Protein AF-A0A2E0S0K5-F1 (afdb_monomer_lite)

Sequence (256 aa):
MGLASAAGNIYFVYSFIKRLATPFKSTKAFELGIIDENGKVLKKRSKLKTKEEKEAYTLSDTLVFNLKKVLAKVPGGSTKFASFAAALFLMKEENKNARLYYDQTFLEKEYISFLQECKYNKKEMSQLIEEVERKEEELNEDGLAAGGGAIAGIGVENPSIPGQAEPGVRKKKIKKGSKFAGSEVFMVKPETFMRARYGKRRYAKYEQYVGNDEVGEAIRQYGRANPGKPIVLQDELTGSMIYLKYGRKNAGFHNV

Radius of gyration: 24.64 Å; chains: 1; bounding box: 62×66×43 Å

Secondary structure (DSSP, 8-state):
--GGGTGGGHHHHHHHHHHHHS-GGGSHHHHTTSB-TT--BSS-GGG--SHHHHHHS-HHHHHHHHHHHHHHHSTTTTSHHHHHHHHHHHH-GGG--THHHH-HHHHHHHHHHHHHHHHHTHHHHHHHHHHHHHHHHHHHHTT----S---TT---S---STT------------EEEEETTEEEEEE-HHHHHHTTT-PPTT--THHHH-SSHHHHHHHHHHHH-TTS-EEEEETTT--EEEEE--STTGGGG--

Structure (mmCIF, N/CA/C/O backbone):
data_AF-A0A2E0S0K5-F1
#
_entry.id   AF-A0A2E0S0K5-F1
#
loop_
_atom_site.group_PDB
_atom_site.id
_atom_site.type_symbol
_atom_site.label_atom_id
_atom_site.label_alt_id
_atom_site.label_comp_id
_atom_site.label_asym_id
_atom_site.label_entity_id
_atom_site.label_seq_id
_atom_site.pdbx_PDB_ins_code
_atom_site.Cartn_x
_atom_site.Cartn_y
_atom_site.Cartn_z
_atom_site.occupancy
_atom_site.B_iso_or_equiv
_atom_site.auth_seq_id
_atom_site.auth_comp_id
_atom_site.auth_asym_id
_atom_site.auth_atom_id
_atom_site.pdbx_PDB_model_num
ATOM 1 N N . MET A 1 1 ? 17.139 7.101 2.802 1.00 45.75 1 MET A N 1
ATOM 2 C CA . MET A 1 1 ? 17.425 6.411 1.508 1.00 45.75 1 MET A CA 1
ATOM 3 C C . MET A 1 1 ? 17.218 7.394 0.365 1.00 45.75 1 MET A C 1
ATOM 5 O O . MET A 1 1 ? 16.212 8.089 0.385 1.00 45.75 1 MET A O 1
ATOM 9 N N . GLY A 1 2 ? 18.152 7.483 -0.588 1.00 43.00 2 GLY A N 1
ATOM 10 C CA . GLY A 1 2 ? 18.024 8.396 -1.730 1.00 43.00 2 GLY A CA 1
ATOM 11 C C . GLY A 1 2 ? 16.847 8.027 -2.635 1.00 43.00 2 GLY A C 1
ATOM 12 O O . GLY A 1 2 ? 16.511 6.850 -2.761 1.00 43.00 2 GLY A O 1
ATOM 13 N N . LEU A 1 3 ? 16.256 9.032 -3.283 1.00 49.38 3 LEU A N 1
ATOM 14 C CA . LEU A 1 3 ? 15.161 8.918 -4.257 1.00 49.38 3 LEU A CA 1
ATOM 15 C C . LEU A 1 3 ? 15.389 7.818 -5.323 1.00 49.38 3 LEU A C 1
ATOM 17 O O . LEU A 1 3 ? 14.435 7.217 -5.807 1.00 49.38 3 LEU A O 1
ATOM 21 N N . ALA A 1 4 ? 16.649 7.457 -5.590 1.00 43.38 4 ALA A N 1
ATOM 22 C CA . ALA A 1 4 ? 17.052 6.350 -6.457 1.00 43.38 4 ALA A CA 1
ATOM 23 C C . ALA A 1 4 ? 16.542 4.951 -6.033 1.00 43.38 4 ALA A C 1
ATOM 25 O O . ALA A 1 4 ? 16.324 4.109 -6.901 1.00 43.38 4 ALA A O 1
ATOM 26 N N . SER A 1 5 ? 16.302 4.670 -4.740 1.00 52.41 5 SER A N 1
ATOM 27 C CA . SER A 1 5 ? 15.726 3.370 -4.334 1.00 52.41 5 SER A CA 1
ATOM 28 C C . SER A 1 5 ? 14.218 3.267 -4.605 1.00 52.41 5 SER A C 1
ATOM 30 O O . SER A 1 5 ? 13.683 2.159 -4.682 1.00 52.41 5 SER A O 1
ATOM 32 N N . ALA A 1 6 ? 13.533 4.399 -4.824 1.00 50.84 6 ALA A N 1
ATOM 33 C CA . ALA A 1 6 ? 12.117 4.428 -5.187 1.00 50.84 6 ALA A CA 1
ATOM 34 C C . ALA A 1 6 ? 11.873 3.885 -6.609 1.00 50.84 6 ALA A C 1
ATOM 36 O O . ALA A 1 6 ? 10.862 3.221 -6.840 1.00 50.84 6 ALA A O 1
ATOM 37 N N . ALA A 1 7 ? 12.832 4.066 -7.529 1.00 46.59 7 ALA A N 1
ATOM 38 C CA . ALA A 1 7 ? 12.754 3.591 -8.915 1.00 46.59 7 ALA A CA 1
ATOM 39 C C . ALA A 1 7 ? 12.709 2.049 -9.036 1.00 46.59 7 ALA A C 1
ATOM 41 O O . ALA A 1 7 ? 12.054 1.507 -9.930 1.00 46.59 7 ALA A O 1
ATOM 42 N N . GLY A 1 8 ? 13.332 1.326 -8.094 1.00 54.31 8 GLY A N 1
ATOM 43 C CA . GLY A 1 8 ? 13.258 -0.141 -8.008 1.00 54.31 8 GLY A CA 1
ATOM 44 C C . GLY A 1 8 ? 11.898 -0.674 -7.535 1.00 54.31 8 GLY A C 1
ATOM 45 O O . GLY A 1 8 ? 11.600 -1.848 -7.725 1.00 54.31 8 GLY A O 1
ATOM 46 N N . ASN A 1 9 ? 11.050 0.191 -6.968 1.00 65.94 9 ASN A N 1
ATOM 47 C CA . ASN A 1 9 ? 9.775 -0.152 -6.337 1.00 65.94 9 ASN A CA 1
ATOM 48 C C . ASN A 1 9 ? 8.598 0.682 -6.891 1.00 65.94 9 ASN A C 1
ATOM 50 O O . ASN A 1 9 ? 7.619 0.914 -6.182 1.00 65.94 9 ASN A O 1
ATOM 54 N N . ILE A 1 10 ? 8.654 1.120 -8.155 1.00 73.69 10 ILE A N 1
ATOM 55 C CA . ILE A 1 10 ? 7.590 1.929 -8.795 1.00 73.69 10 ILE A CA 1
ATOM 56 C C . ILE A 1 10 ? 6.209 1.262 -8.688 1.00 73.69 10 ILE A C 1
ATOM 58 O O . ILE A 1 10 ? 5.212 1.935 -8.434 1.00 73.69 10 ILE A O 1
ATOM 62 N N . TYR A 1 11 ? 6.157 -0.071 -8.754 1.00 76.88 11 TYR A N 1
ATOM 63 C CA . TYR A 1 11 ? 4.932 -0.836 -8.515 1.00 76.88 11 TYR A CA 1
ATOM 64 C C . TYR A 1 11 ? 4.298 -0.549 -7.140 1.00 76.88 11 TYR A C 1
ATOM 66 O O . TYR A 1 11 ? 3.083 -0.383 -7.027 1.00 76.88 11 TYR A O 1
ATOM 74 N N . PHE A 1 12 ? 5.109 -0.451 -6.081 1.00 79.19 12 PHE A N 1
ATOM 75 C CA . PHE A 1 12 ? 4.611 -0.138 -4.743 1.00 79.19 12 PHE A CA 1
ATOM 76 C C . PHE A 1 12 ? 4.139 1.312 -4.643 1.00 79.19 12 PHE A C 1
ATOM 78 O O . PHE A 1 12 ? 3.067 1.539 -4.079 1.00 79.19 12 PHE A O 1
ATOM 85 N N . VAL A 1 13 ? 4.871 2.263 -5.238 1.00 82.69 13 VAL A N 1
ATOM 86 C CA . VAL A 1 13 ? 4.462 3.679 -5.308 1.00 82.69 13 VAL A CA 1
ATOM 87 C C . VAL A 1 13 ? 3.073 3.772 -5.933 1.00 82.69 13 VAL A C 1
ATOM 89 O O . VAL A 1 13 ? 2.149 4.298 -5.311 1.00 82.69 13 VAL A O 1
ATOM 92 N N . TYR A 1 14 ? 2.896 3.155 -7.101 1.00 82.50 14 TYR A N 1
ATOM 93 C CA . TYR A 1 14 ? 1.614 3.089 -7.790 1.00 82.50 14 TYR A CA 1
ATOM 94 C C . TYR A 1 14 ? 0.512 2.466 -6.925 1.00 82.50 14 TYR A C 1
ATOM 96 O O . TYR A 1 14 ? -0.582 3.018 -6.797 1.00 82.50 14 TYR A O 1
ATOM 104 N N . SER A 1 15 ? 0.801 1.344 -6.256 1.00 82.62 15 SER A N 1
ATOM 105 C CA . SER A 1 15 ? -0.173 0.678 -5.385 1.00 82.62 15 SER A CA 1
ATOM 106 C C . SER A 1 15 ? -0.665 1.585 -4.246 1.00 82.62 15 SER A C 1
ATOM 108 O O . SER A 1 15 ? -1.852 1.566 -3.905 1.00 82.62 15 SER A O 1
ATOM 110 N N . PHE A 1 16 ? 0.215 2.422 -3.684 1.00 87.00 16 PHE A N 1
ATOM 111 C CA . PHE A 1 16 ? -0.142 3.389 -2.650 1.00 87.00 16 PHE A CA 1
ATOM 112 C C . PHE A 1 16 ? -0.910 4.578 -3.218 1.00 87.00 16 PHE A C 1
ATOM 114 O O . PHE A 1 16 ? -1.906 4.971 -2.614 1.00 87.00 16 PHE A O 1
ATOM 121 N N . ILE A 1 17 ? -0.519 5.104 -4.384 1.00 86.88 17 ILE A N 1
ATOM 122 C CA . ILE A 1 17 ? -1.267 6.160 -5.084 1.00 86.88 17 ILE A CA 1
ATOM 123 C C . ILE A 1 17 ? -2.697 5.689 -5.355 1.00 86.88 17 ILE A C 1
ATOM 125 O O . ILE A 1 17 ? -3.650 6.379 -4.991 1.00 86.88 17 ILE A O 1
ATOM 129 N N . LYS A 1 18 ? -2.866 4.472 -5.888 1.00 86.75 18 LYS A N 1
ATOM 130 C CA . LYS A 1 18 ? -4.181 3.869 -6.140 1.00 86.75 18 LYS A CA 1
ATOM 131 C C . LYS A 1 18 ? -5.012 3.777 -4.860 1.00 86.75 18 LYS A C 1
ATOM 133 O O . LYS A 1 18 ? -6.178 4.159 -4.869 1.00 86.75 18 LYS A O 1
ATOM 138 N N . ARG A 1 19 ? -4.415 3.344 -3.742 1.00 87.56 19 ARG A N 1
ATOM 139 C CA . ARG A 1 19 ? -5.089 3.272 -2.430 1.00 87.56 19 ARG A CA 1
ATOM 140 C C . ARG A 1 19 ? -5.455 4.647 -1.855 1.00 87.56 19 ARG A C 1
ATOM 142 O O . ARG A 1 19 ? -6.517 4.794 -1.250 1.00 87.56 19 ARG A O 1
ATOM 149 N N . LEU A 1 20 ? -4.604 5.657 -2.040 1.00 88.69 20 LEU A N 1
ATOM 150 C CA . LEU A 1 20 ? -4.874 7.039 -1.626 1.00 88.69 20 LEU A CA 1
ATOM 151 C C . LEU A 1 20 ? -6.014 7.653 -2.455 1.00 88.69 20 LEU A C 1
ATOM 153 O O . LEU A 1 20 ? -6.891 8.318 -1.895 1.00 88.69 20 LEU A O 1
ATOM 157 N N . ALA A 1 21 ? -6.051 7.364 -3.758 1.00 87.06 21 ALA A N 1
ATOM 158 C CA . ALA A 1 21 ? -7.085 7.827 -4.677 1.00 87.06 21 ALA A CA 1
ATOM 159 C C . ALA A 1 21 ? -8.437 7.119 -4.470 1.00 87.06 21 ALA A C 1
ATOM 161 O O . ALA A 1 21 ? -9.481 7.766 -4.554 1.00 87.06 21 ALA A O 1
ATOM 162 N N . THR A 1 22 ? -8.456 5.820 -4.138 1.00 88.81 22 THR A N 1
ATOM 163 C CA . THR A 1 22 ? -9.710 5.069 -3.925 1.00 88.81 22 THR A CA 1
ATOM 164 C C . THR A 1 22 ? -10.548 5.662 -2.788 1.00 88.81 22 THR A C 1
ATOM 166 O O . THR A 1 22 ? -10.052 5.733 -1.660 1.00 88.81 22 THR A O 1
ATOM 169 N N . PRO A 1 23 ? -11.809 6.080 -3.020 1.00 89.25 23 PRO A N 1
ATOM 170 C CA . PRO A 1 23 ? -12.710 6.606 -1.988 1.00 89.25 23 PRO A CA 1
ATOM 171 C C . PRO A 1 23 ? -12.894 5.650 -0.802 1.00 89.25 23 PRO A C 1
ATOM 173 O O . PRO A 1 23 ? -12.949 4.438 -0.996 1.00 89.25 23 PRO A O 1
ATOM 176 N N . PHE A 1 24 ? -13.066 6.173 0.422 1.00 88.81 24 PHE A N 1
ATOM 177 C CA . PHE A 1 24 ? -13.250 5.327 1.616 1.00 88.81 24 PHE A CA 1
ATOM 178 C C . PHE A 1 24 ? -14.437 4.368 1.467 1.00 88.81 24 PHE A C 1
ATOM 180 O O . PHE A 1 24 ? -14.297 3.182 1.756 1.00 88.81 24 PHE A O 1
ATOM 187 N N . LYS A 1 25 ? -15.548 4.857 0.898 1.00 89.12 25 LYS A N 1
ATOM 188 C CA . LYS A 1 25 ? -16.768 4.078 0.631 1.00 89.12 25 LYS A CA 1
ATOM 189 C C . LYS A 1 25 ? -16.554 2.859 -0.278 1.00 89.12 25 LYS A C 1
ATOM 191 O O . LYS A 1 25 ? -17.348 1.935 -0.238 1.00 89.12 25 LYS A O 1
ATOM 196 N N . SER A 1 26 ? -15.490 2.858 -1.084 1.00 87.81 26 SER A N 1
ATOM 197 C CA . SER A 1 26 ? -15.157 1.774 -2.024 1.00 87.81 26 SER A CA 1
ATOM 198 C C . SER A 1 26 ? -14.144 0.764 -1.474 1.00 87.81 26 SER A C 1
ATOM 200 O O . SER A 1 26 ? -13.654 -0.095 -2.203 1.00 87.81 26 SER A O 1
ATOM 202 N N . THR A 1 27 ? -13.763 0.891 -0.201 1.00 89.12 27 THR A N 1
ATOM 203 C CA . THR A 1 27 ? -12.794 -0.014 0.423 1.00 89.12 27 THR A CA 1
ATOM 204 C C . THR A 1 27 ? -13.498 -1.171 1.126 1.00 89.12 27 THR A C 1
ATOM 206 O O . THR A 1 27 ? -14.510 -0.976 1.796 1.00 89.12 27 THR A O 1
ATOM 209 N N . LYS A 1 28 ? -12.893 -2.364 1.093 1.00 89.75 28 LYS A N 1
ATOM 210 C CA . LYS A 1 28 ? -13.369 -3.529 1.863 1.00 89.75 28 LYS A CA 1
ATOM 211 C C . LYS A 1 28 ? -13.483 -3.242 3.366 1.00 89.75 28 LYS A C 1
ATOM 213 O O . LYS A 1 28 ? -14.340 -3.788 4.049 1.00 89.75 28 LYS A O 1
ATOM 218 N N . ALA A 1 29 ? -12.628 -2.363 3.894 1.00 90.31 29 ALA A N 1
ATOM 219 C CA . ALA A 1 29 ? -12.695 -1.933 5.289 1.00 90.31 29 ALA A CA 1
ATOM 220 C C . ALA A 1 29 ? -14.000 -1.184 5.613 1.00 90.31 29 ALA A C 1
ATOM 222 O O . ALA A 1 29 ? -14.509 -1.309 6.728 1.00 90.31 29 ALA A O 1
ATOM 223 N N . PHE A 1 30 ? -14.537 -0.413 4.664 1.00 91.94 30 PHE A N 1
ATOM 224 C CA . PHE A 1 30 ? -15.828 0.255 4.812 1.00 91.94 30 PHE A CA 1
ATOM 225 C C . PHE A 1 30 ? -16.981 -0.748 4.716 1.00 91.94 30 PHE A C 1
ATOM 227 O O . PHE A 1 30 ? -17.844 -0.759 5.588 1.00 91.94 30 PHE A O 1
ATOM 234 N N . GLU A 1 31 ? -16.936 -1.659 3.739 1.00 91.38 31 GLU A N 1
ATOM 235 C CA . GLU A 1 31 ? -17.935 -2.728 3.567 1.00 91.38 31 GLU A CA 1
ATOM 236 C C . GLU A 1 31 ? -18.071 -3.614 4.820 1.00 91.38 31 GLU A C 1
ATOM 238 O O . GLU A 1 31 ? -19.177 -3.943 5.239 1.00 91.38 31 GLU A O 1
ATOM 243 N N . LEU A 1 32 ? -16.954 -3.945 5.479 1.00 92.00 32 LEU A N 1
ATOM 244 C CA . LEU A 1 32 ? -16.925 -4.742 6.717 1.00 92.00 32 LEU A CA 1
ATOM 245 C C . LEU A 1 32 ? -17.215 -3.925 7.998 1.00 92.00 32 LEU A C 1
ATOM 247 O O . LEU A 1 32 ? -17.137 -4.445 9.124 1.00 92.00 32 LEU A O 1
ATOM 251 N N . GLY A 1 33 ? -17.518 -2.630 7.858 1.00 91.19 33 GLY A N 1
ATOM 252 C CA . GLY A 1 33 ? -17.819 -1.725 8.969 1.00 91.19 33 GLY A CA 1
ATOM 253 C C . GLY A 1 33 ? -16.638 -1.510 9.922 1.00 91.19 33 GLY A C 1
ATOM 254 O O . GLY A 1 33 ? -16.827 -1.349 11.130 1.00 91.19 33 GLY A O 1
ATOM 255 N N . ILE A 1 34 ? -15.405 -1.574 9.411 1.00 92.56 34 ILE A N 1
ATOM 256 C CA . ILE A 1 34 ? -14.181 -1.302 10.177 1.00 92.56 34 ILE A CA 1
ATOM 257 C C . ILE A 1 34 ? -13.922 0.207 10.242 1.00 92.56 34 ILE A C 1
ATOM 259 O O . ILE A 1 34 ? -13.478 0.704 11.282 1.00 92.56 34 ILE A O 1
ATOM 263 N N . ILE A 1 35 ? -14.233 0.931 9.163 1.00 92.44 35 ILE A N 1
ATOM 264 C CA . ILE A 1 35 ? -14.113 2.390 9.053 1.00 92.44 35 ILE A CA 1
ATOM 265 C C . ILE A 1 35 ? -15.452 3.040 8.678 1.00 92.44 35 ILE A C 1
ATOM 267 O O . ILE A 1 35 ? -16.324 2.376 8.126 1.00 92.44 35 ILE A O 1
ATOM 271 N N . ASP A 1 36 ? -15.600 4.335 8.960 1.00 91.88 36 ASP A N 1
ATOM 272 C CA . ASP A 1 36 ? -16.726 5.151 8.488 1.00 91.88 36 ASP A CA 1
ATOM 273 C C . ASP A 1 36 ? -16.480 5.762 7.091 1.00 91.88 36 ASP A C 1
ATOM 275 O O . ASP A 1 36 ? -15.432 5.564 6.470 1.00 91.88 36 ASP A O 1
ATOM 279 N N . GLU A 1 37 ? -17.447 6.547 6.606 1.00 90.94 37 GLU A N 1
ATOM 280 C CA . GLU A 1 37 ? -17.387 7.223 5.300 1.00 90.94 37 GLU A CA 1
ATOM 281 C C . GLU A 1 37 ? -16.205 8.197 5.154 1.00 90.94 37 GLU A C 1
ATOM 283 O O . GLU A 1 37 ? -15.780 8.497 4.037 1.00 90.94 37 GLU A O 1
ATOM 288 N N . ASN A 1 38 ? -15.662 8.670 6.278 1.00 85.69 38 ASN A N 1
ATOM 289 C CA . ASN A 1 38 ? -14.583 9.648 6.369 1.00 85.69 38 ASN A CA 1
ATOM 290 C C . ASN A 1 38 ? -13.231 9.002 6.739 1.00 85.69 38 ASN A C 1
ATOM 292 O O . ASN A 1 38 ? -12.244 9.708 6.961 1.00 85.69 38 ASN A O 1
ATOM 296 N N . GLY A 1 39 ? -13.161 7.669 6.837 1.00 84.56 39 GLY A N 1
ATOM 297 C CA . GLY A 1 39 ? -11.948 6.946 7.225 1.00 84.56 39 GLY A CA 1
ATOM 298 C C . GLY A 1 39 ? -11.615 7.011 8.723 1.00 84.56 39 GLY A C 1
ATOM 299 O O . GLY A 1 39 ? -10.453 6.849 9.122 1.00 84.56 39 GLY A O 1
ATOM 300 N N . LYS A 1 40 ? -12.598 7.279 9.589 1.00 89.44 40 LYS A N 1
ATOM 301 C CA . LYS A 1 40 ? -12.491 7.098 11.043 1.00 89.44 40 LYS A CA 1
ATOM 302 C C . LYS A 1 40 ? -12.621 5.616 11.373 1.00 89.44 40 LYS A C 1
ATOM 304 O O . LYS A 1 40 ? -13.522 4.936 10.900 1.00 89.44 40 LYS A O 1
ATOM 309 N N . VAL A 1 41 ? -11.734 5.124 12.229 1.00 90.44 41 VAL A N 1
ATOM 310 C CA . VAL A 1 41 ? -11.711 3.717 12.640 1.00 90.44 41 VAL A CA 1
ATOM 311 C C . VAL A 1 41 ? -12.815 3.462 13.669 1.00 90.44 41 VAL A C 1
ATOM 313 O O . VAL A 1 41 ? -12.772 4.015 14.768 1.00 90.44 41 VAL A O 1
ATOM 316 N N . LEU A 1 42 ? -13.783 2.612 13.323 1.00 90.88 42 LEU A N 1
ATOM 317 C CA . LEU A 1 42 ? -14.884 2.185 14.194 1.00 90.88 42 LEU A CA 1
ATOM 318 C C . LEU A 1 42 ? -14.508 0.925 14.984 1.00 90.88 42 LEU A C 1
ATOM 320 O O . LEU A 1 42 ? -14.758 0.834 16.188 1.00 90.88 42 LEU A O 1
ATOM 324 N N . LYS A 1 43 ? -13.834 -0.032 14.332 1.00 89.25 43 LYS A N 1
ATOM 325 C CA . LYS A 1 43 ? -13.328 -1.262 14.958 1.00 89.25 43 LYS A CA 1
ATOM 326 C C . LYS A 1 43 ? -11.804 -1.231 15.031 1.00 89.25 43 LYS A C 1
ATOM 328 O O . LYS A 1 43 ? -11.114 -1.213 14.017 1.00 89.25 43 LYS A O 1
ATOM 333 N N . LYS A 1 44 ? -11.255 -1.255 16.250 1.00 86.44 44 LYS A N 1
ATOM 334 C CA . LYS A 1 44 ? -9.798 -1.329 16.454 1.00 86.44 44 LYS A CA 1
ATOM 335 C C . LYS A 1 44 ? -9.248 -2.648 15.911 1.00 86.44 44 LYS A C 1
ATOM 337 O O . LYS A 1 44 ? -9.864 -3.692 16.103 1.00 86.44 44 LYS A O 1
ATOM 342 N N . ARG A 1 45 ? -8.032 -2.613 15.356 1.00 85.44 45 ARG A N 1
ATOM 343 C CA . ARG A 1 45 ? -7.341 -3.787 14.792 1.00 85.44 45 ARG A CA 1
ATOM 344 C C . ARG A 1 45 ? -7.268 -4.981 15.753 1.00 85.44 45 ARG A C 1
ATOM 346 O O . ARG A 1 45 ? -7.423 -6.116 15.328 1.00 85.44 45 ARG A O 1
ATOM 353 N N . SER A 1 46 ? -7.085 -4.729 17.051 1.00 85.56 46 SER A N 1
ATOM 354 C CA . SER A 1 46 ? -7.053 -5.774 18.086 1.00 85.56 46 SER A CA 1
ATOM 355 C C . SER A 1 46 ? -8.374 -6.529 18.261 1.00 85.56 46 SER A C 1
ATOM 357 O O . SER A 1 46 ? -8.378 -7.618 18.824 1.00 85.56 46 SER A O 1
ATOM 359 N N . LYS A 1 47 ? -9.493 -5.965 17.793 1.00 88.12 47 LYS A N 1
ATOM 360 C CA . LYS A 1 47 ? -10.830 -6.563 17.878 1.00 88.12 47 LYS A CA 1
ATOM 361 C C . LYS A 1 47 ? -11.233 -7.327 16.611 1.00 88.12 47 LYS A C 1
ATOM 363 O O . LYS A 1 47 ? -12.297 -7.938 16.619 1.00 88.12 47 LYS A O 1
ATOM 368 N N . LEU A 1 48 ? -10.416 -7.296 15.553 1.00 89.56 48 LEU A N 1
ATOM 369 C CA . LEU A 1 48 ? -10.688 -7.995 14.294 1.00 89.56 48 LEU A CA 1
ATOM 370 C C . LEU A 1 48 ? -10.436 -9.495 14.467 1.00 89.56 48 LEU A C 1
ATOM 372 O O . LEU A 1 48 ? -9.342 -9.909 14.869 1.00 89.56 48 LEU A O 1
ATOM 376 N N . LYS A 1 49 ? -11.449 -10.313 14.176 1.00 88.44 49 LYS A N 1
ATOM 377 C CA . LYS A 1 49 ? -11.422 -11.757 14.449 1.00 88.44 49 LYS A CA 1
ATOM 378 C C . LYS A 1 49 ? -11.200 -12.566 13.181 1.00 88.44 49 LYS A C 1
ATOM 380 O O . LYS A 1 49 ? -10.361 -13.469 13.192 1.00 88.44 49 LYS A O 1
ATOM 385 N N . THR A 1 50 ? -11.916 -12.242 12.106 1.00 91.44 50 THR A N 1
ATOM 386 C CA . THR A 1 50 ? -11.874 -13.030 10.870 1.00 91.44 50 THR A CA 1
ATOM 387 C C . THR A 1 50 ? -10.624 -12.720 10.049 1.00 91.44 50 THR A C 1
ATOM 389 O O . THR A 1 50 ? -9.993 -11.669 10.190 1.00 91.44 50 THR A O 1
ATOM 392 N N . LYS A 1 51 ? -10.237 -13.667 9.188 1.00 90.00 51 LYS A N 1
ATOM 393 C CA . LYS A 1 51 ? -9.128 -13.475 8.246 1.00 90.00 51 LYS A CA 1
ATOM 394 C C . LYS A 1 51 ? -9.442 -12.344 7.261 1.00 90.00 51 LYS A C 1
ATOM 396 O O . LYS A 1 51 ? -8.598 -11.484 7.049 1.00 90.00 51 LYS A O 1
ATOM 401 N N . GLU A 1 52 ? -10.678 -12.293 6.779 1.00 88.62 52 GLU A N 1
ATOM 402 C CA . GLU A 1 52 ? -11.170 -11.250 5.873 1.00 88.62 52 GLU A CA 1
ATOM 403 C C . GLU A 1 52 ? -11.085 -9.848 6.491 1.00 88.62 52 GLU A C 1
ATOM 405 O O . GLU A 1 52 ? -10.581 -8.928 5.853 1.00 88.62 52 GLU A O 1
ATOM 410 N N . GLU A 1 53 ? -11.478 -9.682 7.759 1.00 87.25 53 GLU A N 1
ATOM 411 C CA . GLU A 1 53 ? -11.338 -8.407 8.475 1.00 87.25 53 GLU A CA 1
ATOM 412 C C . GLU A 1 53 ? -9.867 -7.983 8.606 1.00 87.25 53 GLU A C 1
ATOM 414 O O . GLU A 1 53 ? -9.529 -6.811 8.430 1.00 87.25 53 GLU A O 1
ATOM 419 N N . LYS A 1 54 ? -8.976 -8.935 8.911 1.00 88.25 54 LYS A N 1
ATOM 420 C CA . LYS A 1 54 ? -7.537 -8.674 9.071 1.00 88.25 54 LYS A CA 1
ATOM 421 C C . LYS A 1 54 ? -6.848 -8.334 7.751 1.00 88.25 54 LYS A C 1
ATOM 423 O O . LYS A 1 54 ? -5.902 -7.549 7.760 1.00 88.25 54 LYS A O 1
ATOM 428 N N . GLU A 1 55 ? -7.302 -8.917 6.647 1.00 87.69 55 GLU A N 1
ATOM 429 C CA . GLU A 1 55 ? -6.804 -8.628 5.299 1.00 87.69 55 GLU A CA 1
ATOM 430 C C . GLU A 1 55 ? -7.344 -7.302 4.760 1.00 87.69 55 GLU A C 1
ATOM 432 O O . GLU A 1 55 ? -6.612 -6.568 4.100 1.00 87.69 55 GLU A O 1
ATOM 437 N N . ALA A 1 56 ? -8.595 -6.960 5.075 1.00 88.50 56 ALA A N 1
ATOM 438 C CA . ALA A 1 56 ? -9.207 -5.697 4.676 1.00 88.50 56 ALA A CA 1
ATOM 439 C C . ALA A 1 56 ? -8.643 -4.481 5.428 1.00 88.50 56 ALA A C 1
ATOM 441 O O . ALA A 1 56 ? -8.757 -3.360 4.931 1.00 88.50 56 ALA A O 1
ATOM 442 N N . TYR A 1 57 ? -8.071 -4.680 6.622 1.00 88.69 57 TYR A N 1
ATOM 443 C CA . TYR A 1 57 ? -7.569 -3.597 7.463 1.00 88.69 57 TYR A CA 1
ATOM 444 C C . TYR A 1 57 ? -6.213 -3.921 8.107 1.00 88.69 57 TYR A C 1
ATOM 446 O O . TYR A 1 57 ? -6.103 -4.433 9.229 1.00 88.69 57 TYR A O 1
ATOM 454 N N . THR A 1 58 ? -5.148 -3.569 7.388 1.00 88.88 58 THR A N 1
ATOM 455 C CA . THR A 1 58 ? -3.759 -3.767 7.812 1.00 88.88 58 THR A CA 1
ATOM 456 C C . THR A 1 58 ? -3.157 -2.533 8.502 1.00 88.88 58 THR A C 1
ATOM 458 O O . THR A 1 58 ? -3.750 -1.453 8.579 1.00 88.88 58 THR A O 1
ATOM 461 N N . LEU A 1 59 ? -1.930 -2.681 9.019 1.00 85.44 59 LEU A N 1
ATOM 462 C CA . LEU A 1 59 ? -1.184 -1.559 9.600 1.00 85.44 59 LEU A CA 1
ATOM 463 C C . LEU A 1 59 ? -0.885 -0.482 8.535 1.00 85.44 59 LEU A C 1
ATOM 465 O O . LEU A 1 59 ? -1.028 0.707 8.806 1.00 85.44 59 LEU A O 1
ATOM 469 N N . SER A 1 60 ? -0.563 -0.901 7.306 1.00 84.94 60 SER A N 1
ATOM 470 C CA . SER A 1 60 ? -0.386 -0.001 6.162 1.00 84.94 60 SER A CA 1
ATOM 471 C C . SER A 1 60 ? -1.668 0.742 5.791 1.00 84.94 60 SER A C 1
ATOM 473 O O . SER A 1 60 ? -1.606 1.941 5.535 1.00 84.94 60 SER A O 1
ATOM 475 N N . ASP A 1 61 ? -2.832 0.082 5.835 1.00 88.12 61 ASP A N 1
ATOM 476 C CA . ASP A 1 61 ? -4.116 0.750 5.561 1.00 88.12 61 ASP A CA 1
ATOM 477 C C . ASP A 1 61 ? -4.403 1.847 6.591 1.00 88.12 61 ASP A C 1
ATOM 479 O O . ASP A 1 61 ? -4.897 2.917 6.244 1.00 88.12 61 ASP A O 1
ATOM 483 N N . THR A 1 62 ? -4.010 1.624 7.850 1.00 88.94 62 THR A N 1
ATOM 484 C CA . THR A 1 62 ? -4.145 2.635 8.908 1.00 88.94 62 THR A CA 1
ATOM 485 C C . THR A 1 62 ? -3.375 3.914 8.556 1.00 88.94 62 THR A C 1
ATOM 487 O O . THR A 1 62 ? -3.929 5.010 8.660 1.00 88.94 62 THR A O 1
ATOM 490 N N . LEU A 1 63 ? -2.120 3.797 8.100 1.00 89.19 63 LEU A N 1
ATOM 491 C CA . LEU A 1 63 ? -1.336 4.964 7.674 1.00 89.19 63 LEU A CA 1
ATOM 492 C C . LEU A 1 63 ? -1.893 5.615 6.415 1.00 89.19 63 LEU A C 1
ATOM 494 O O . LEU A 1 63 ? -2.001 6.836 6.381 1.00 89.19 63 LEU A O 1
ATOM 498 N N . VAL A 1 64 ? -2.275 4.824 5.410 1.00 90.44 64 VAL A N 1
ATOM 499 C CA . VAL A 1 64 ? -2.869 5.335 4.166 1.00 90.44 64 VAL A CA 1
ATOM 500 C C . VAL A 1 64 ? -4.113 6.164 4.477 1.00 90.44 64 VAL A C 1
ATOM 502 O O . VAL A 1 64 ? -4.248 7.283 3.988 1.00 90.44 64 VAL A O 1
ATOM 505 N N . PHE A 1 65 ? -5.006 5.670 5.336 1.00 91.38 65 PHE A N 1
ATOM 506 C CA . PHE A 1 65 ? -6.222 6.394 5.703 1.00 91.38 65 PHE A CA 1
ATOM 507 C C . PHE A 1 65 ? -5.926 7.640 6.537 1.00 91.38 65 PHE A C 1
ATOM 509 O O . PHE A 1 65 ? -6.571 8.672 6.350 1.00 91.38 65 PHE A O 1
ATOM 516 N N . ASN A 1 66 ? -4.938 7.581 7.434 1.00 90.81 66 ASN A N 1
ATOM 517 C CA . ASN A 1 66 ? -4.512 8.751 8.197 1.00 90.81 66 ASN A CA 1
ATOM 518 C C . ASN A 1 66 ? -3.898 9.829 7.295 1.00 90.81 66 ASN A C 1
ATOM 520 O O . ASN A 1 66 ? -4.297 10.987 7.406 1.00 90.81 66 ASN A O 1
ATOM 524 N N . LEU A 1 67 ? -3.024 9.461 6.356 1.00 90.88 67 LEU A N 1
ATOM 525 C CA . LEU A 1 67 ? -2.473 10.383 5.360 1.00 90.88 67 LEU A CA 1
ATOM 526 C C . LEU A 1 67 ? -3.556 10.945 4.452 1.00 90.88 67 LEU A C 1
ATOM 528 O O . LEU A 1 67 ? -3.576 12.144 4.211 1.00 90.88 67 LEU A O 1
ATOM 532 N N . LYS A 1 68 ? -4.513 10.129 4.014 1.00 91.19 68 LYS A N 1
ATOM 533 C CA . LYS A 1 68 ? -5.638 10.605 3.208 1.00 91.19 68 LYS A CA 1
ATOM 534 C C . LYS A 1 68 ? -6.465 11.670 3.935 1.00 91.19 68 LYS A C 1
ATOM 536 O O . LYS A 1 68 ? -6.851 12.668 3.333 1.00 91.19 68 LYS A O 1
ATOM 541 N N . LYS A 1 69 ? -6.676 11.511 5.245 1.00 90.12 69 LYS A N 1
ATOM 542 C CA . LYS A 1 69 ? -7.304 12.549 6.081 1.00 90.12 69 LYS A CA 1
ATOM 543 C C . LYS A 1 69 ? -6.443 13.809 6.194 1.00 90.12 69 LYS A C 1
ATOM 545 O O . LYS A 1 69 ? -7.003 14.896 6.265 1.00 90.12 69 LYS A O 1
ATOM 550 N N . VAL A 1 70 ? -5.114 13.687 6.226 1.00 90.19 70 VAL A N 1
ATOM 551 C CA . VAL A 1 70 ? -4.198 14.843 6.210 1.00 90.19 70 VAL A CA 1
ATOM 552 C C . VAL A 1 70 ? -4.263 15.563 4.859 1.00 90.19 70 VAL A C 1
ATOM 554 O O . VAL A 1 70 ? -4.444 16.775 4.829 1.00 90.19 70 VAL A O 1
ATOM 557 N N . LEU A 1 71 ? -4.225 14.832 3.742 1.00 88.50 71 LEU A N 1
ATOM 558 C CA . LEU A 1 71 ? -4.357 15.388 2.390 1.00 88.50 71 LEU A CA 1
ATOM 559 C C . LEU A 1 71 ? -5.668 16.160 2.200 1.00 88.50 71 LEU A C 1
ATOM 561 O O . LEU A 1 71 ? -5.679 17.186 1.531 1.00 88.50 71 LEU A O 1
ATOM 565 N N . ALA A 1 72 ? -6.759 15.710 2.820 1.00 88.12 72 ALA A N 1
ATOM 566 C CA . ALA A 1 72 ? -8.033 16.423 2.781 1.00 88.12 72 ALA A CA 1
ATOM 567 C C . ALA A 1 72 ? -8.021 17.758 3.557 1.00 88.12 72 ALA A C 1
ATOM 569 O O . ALA A 1 72 ? -8.841 18.627 3.275 1.00 88.12 72 ALA A O 1
ATOM 570 N N . LYS A 1 73 ? -7.120 17.925 4.536 1.00 86.75 73 LYS A N 1
ATOM 571 C CA . LYS A 1 73 ? -7.000 19.139 5.363 1.00 86.75 73 LYS A CA 1
ATOM 572 C C . LYS A 1 73 ? -5.987 20.144 4.818 1.00 86.75 73 LYS A C 1
ATOM 574 O O . LYS A 1 73 ? -6.144 21.342 5.030 1.00 86.75 73 LYS A O 1
ATOM 579 N N . VAL A 1 74 ? -4.932 19.664 4.161 1.00 82.25 74 VAL A N 1
ATOM 580 C CA . VAL A 1 74 ? -3.826 20.506 3.694 1.00 82.25 74 VAL A CA 1
ATOM 581 C C . VAL A 1 74 ? -4.200 21.188 2.368 1.00 82.25 74 VAL A C 1
ATOM 583 O O . VAL A 1 74 ? -4.633 20.507 1.434 1.00 82.25 74 VAL A O 1
ATOM 586 N N . PRO A 1 75 ? -3.997 22.513 2.222 1.00 79.12 75 PRO A N 1
ATOM 587 C CA . PRO A 1 75 ? -4.227 23.200 0.954 1.00 79.12 75 PRO A CA 1
ATOM 588 C C . PRO A 1 75 ? -3.320 22.624 -0.143 1.00 79.12 75 PRO A C 1
ATOM 590 O O . PRO A 1 75 ? -2.103 22.534 0.012 1.00 79.12 75 PRO A O 1
ATOM 593 N N . GLY A 1 76 ? -3.925 22.206 -1.258 1.00 80.06 76 GLY A N 1
ATOM 594 C CA . GLY A 1 76 ? -3.224 21.516 -2.346 1.00 80.06 76 GLY A CA 1
ATOM 595 C C . GLY A 1 76 ? -2.991 20.016 -2.115 1.00 80.06 76 GLY A C 1
ATOM 596 O O . GLY A 1 76 ? -2.331 19.378 -2.934 1.00 80.06 76 GLY A O 1
ATOM 597 N N . GLY A 1 77 ? -3.543 19.421 -1.054 1.00 81.06 77 GLY A N 1
ATOM 598 C CA . GLY A 1 77 ? -3.430 17.984 -0.785 1.00 81.06 77 GLY A CA 1
ATOM 599 C C . GLY A 1 77 ? -4.160 17.085 -1.794 1.00 81.06 77 GLY A C 1
ATOM 600 O O . GLY A 1 77 ? -3.805 15.921 -1.941 1.00 81.06 77 GLY A O 1
ATOM 601 N N . SER A 1 78 ? -5.113 17.625 -2.557 1.00 80.81 78 SER A N 1
ATOM 602 C CA . SER A 1 78 ? -5.767 16.929 -3.676 1.00 80.81 78 SER A CA 1
ATOM 603 C C . SER A 1 78 ? -4.930 16.887 -4.961 1.00 80.81 78 SER A C 1
ATOM 605 O O . SER A 1 78 ? -5.327 16.248 -5.932 1.00 80.81 78 SER A O 1
ATOM 607 N N . THR A 1 79 ? -3.784 17.574 -5.005 1.00 87.06 79 THR A N 1
ATOM 608 C CA . THR A 1 79 ? -2.934 17.589 -6.201 1.00 87.06 79 THR A CA 1
ATOM 609 C C . THR A 1 79 ? -2.254 16.238 -6.422 1.00 87.06 79 THR A C 1
ATOM 611 O O . THR A 1 79 ? -1.940 15.511 -5.472 1.00 87.06 79 THR A O 1
ATOM 614 N N . LYS A 1 80 ? -1.952 15.927 -7.691 1.00 83.50 80 LYS A N 1
ATOM 615 C CA . LYS A 1 80 ? -1.142 14.756 -8.062 1.00 83.50 80 LYS A CA 1
ATOM 616 C C . LYS A 1 80 ? 0.189 14.731 -7.308 1.00 83.50 80 LYS A C 1
ATOM 618 O O . LYS A 1 80 ? 0.551 13.706 -6.743 1.00 83.50 80 LYS A O 1
ATOM 623 N N . PHE A 1 81 ? 0.863 15.882 -7.224 1.00 86.06 81 PHE A N 1
ATOM 624 C CA . PHE A 1 81 ? 2.126 16.027 -6.500 1.00 86.06 81 PHE A CA 1
ATOM 625 C C . PHE A 1 81 ? 2.002 15.633 -5.024 1.00 86.06 81 PHE A C 1
ATOM 627 O O . PHE A 1 81 ? 2.826 14.874 -4.524 1.00 86.06 81 PHE A O 1
ATOM 634 N N . ALA A 1 82 ? 0.964 16.107 -4.327 1.00 86.19 82 ALA A N 1
ATOM 635 C CA . ALA A 1 82 ? 0.750 15.749 -2.928 1.00 86.19 82 ALA A CA 1
ATOM 636 C C . ALA A 1 82 ? 0.423 14.256 -2.763 1.00 86.19 82 ALA A C 1
ATOM 638 O O . ALA A 1 82 ? 0.949 13.606 -1.868 1.00 86.19 82 ALA A O 1
ATOM 639 N N . SER A 1 83 ? -0.385 13.680 -3.654 1.00 86.94 83 SER A N 1
ATOM 640 C CA . SER A 1 83 ? -0.689 12.241 -3.620 1.00 86.94 83 SER A CA 1
ATOM 641 C C . SER A 1 83 ? 0.559 11.382 -3.862 1.00 86.94 83 SER A C 1
ATOM 643 O O . SER A 1 83 ? 0.777 10.390 -3.168 1.00 86.94 83 SER A O 1
ATOM 645 N N . PHE A 1 84 ? 1.413 11.800 -4.796 1.00 87.56 84 PHE A N 1
ATOM 646 C CA . PHE A 1 84 ? 2.685 11.152 -5.099 1.00 87.56 84 PHE A CA 1
ATOM 647 C C . PHE A 1 84 ? 3.677 11.258 -3.936 1.00 87.56 84 PHE A C 1
ATOM 649 O O . PHE A 1 84 ? 4.243 10.257 -3.500 1.00 87.56 84 PHE A O 1
ATOM 656 N N . ALA A 1 85 ? 3.836 12.454 -3.367 1.00 88.06 85 ALA A N 1
ATOM 657 C CA . ALA A 1 85 ? 4.663 12.664 -2.186 1.00 88.06 85 ALA A CA 1
ATOM 658 C C . ALA A 1 85 ? 4.160 11.839 -0.989 1.00 88.06 85 ALA A C 1
ATOM 660 O O . ALA A 1 85 ? 4.964 11.254 -0.273 1.00 88.06 85 ALA A O 1
ATOM 661 N N . ALA A 1 86 ? 2.846 11.706 -0.791 1.00 89.25 86 ALA A N 1
ATOM 662 C CA . ALA A 1 86 ? 2.291 10.824 0.237 1.00 89.25 86 ALA A CA 1
ATOM 663 C C . ALA A 1 86 ? 2.629 9.343 -0.003 1.00 89.25 86 ALA A C 1
ATOM 665 O O . ALA A 1 86 ? 2.942 8.628 0.949 1.00 89.25 86 ALA A O 1
ATOM 666 N N . ALA A 1 87 ? 2.617 8.876 -1.254 1.00 88.38 87 ALA A N 1
ATOM 667 C CA . ALA A 1 87 ? 3.033 7.516 -1.590 1.00 88.38 87 ALA A CA 1
ATOM 668 C C . ALA A 1 87 ? 4.532 7.284 -1.332 1.00 88.38 87 ALA A C 1
ATOM 670 O O . ALA A 1 87 ? 4.905 6.279 -0.727 1.00 88.38 87 ALA A O 1
ATOM 671 N N . LEU A 1 88 ? 5.389 8.240 -1.705 1.00 87.25 88 LEU A N 1
ATOM 672 C CA . LEU A 1 88 ? 6.820 8.189 -1.393 1.00 87.25 88 LEU A CA 1
ATOM 673 C C . LEU A 1 88 ? 7.085 8.232 0.113 1.00 87.25 88 LEU A C 1
ATOM 675 O O . LEU A 1 88 ? 7.924 7.486 0.612 1.00 87.25 88 LEU A O 1
ATOM 679 N N . PHE A 1 89 ? 6.334 9.051 0.848 1.00 88.50 89 PHE A N 1
ATOM 680 C CA . PHE A 1 89 ? 6.400 9.103 2.303 1.00 88.50 89 PHE A CA 1
ATOM 681 C C . PHE A 1 89 ? 6.075 7.733 2.912 1.00 88.50 89 PHE A C 1
ATOM 683 O O . PHE A 1 89 ? 6.812 7.250 3.764 1.00 88.50 89 PHE A O 1
ATOM 690 N N . LEU A 1 90 ? 5.035 7.044 2.438 1.00 86.00 90 LEU A N 1
ATOM 691 C CA . LEU A 1 90 ? 4.702 5.692 2.911 1.00 86.00 90 LEU A CA 1
ATOM 692 C C . LEU A 1 90 ? 5.812 4.665 2.656 1.00 86.00 90 LEU A C 1
ATOM 694 O O . LEU A 1 90 ? 5.965 3.729 3.437 1.00 86.00 90 LEU A O 1
ATOM 698 N N . MET A 1 91 ? 6.579 4.836 1.581 1.00 82.25 91 MET A N 1
ATOM 699 C CA . MET A 1 91 ? 7.695 3.954 1.244 1.00 82.25 91 MET A CA 1
ATOM 700 C C . MET A 1 91 ? 9.008 4.307 1.941 1.00 82.25 91 MET A C 1
ATOM 702 O O . MET A 1 91 ? 9.900 3.460 2.019 1.00 82.25 91 MET A O 1
ATOM 706 N N . LYS A 1 92 ? 9.155 5.536 2.443 1.00 79.56 92 LYS A N 1
ATOM 707 C CA . LYS A 1 92 ? 10.382 5.991 3.099 1.00 79.56 92 LYS A CA 1
ATOM 708 C C . LYS A 1 92 ? 10.620 5.154 4.360 1.00 79.56 92 LYS A C 1
ATOM 710 O O . LYS A 1 92 ? 9.868 5.222 5.327 1.00 79.56 92 LYS A O 1
ATOM 715 N N . GLU A 1 93 ? 11.696 4.368 4.367 1.00 62.59 93 GLU A N 1
ATOM 716 C CA . GLU A 1 93 ? 12.013 3.444 5.470 1.00 62.59 93 GLU A CA 1
ATOM 717 C C . GLU A 1 93 ? 12.248 4.123 6.828 1.00 62.59 93 GLU A C 1
ATOM 719 O O . GLU A 1 93 ? 12.134 3.469 7.866 1.00 62.59 93 GLU A O 1
ATOM 724 N N . GLU A 1 94 ? 12.551 5.422 6.839 1.00 59.81 94 GLU A N 1
ATOM 725 C CA . GLU A 1 94 ? 12.728 6.229 8.055 1.00 59.81 94 GLU A CA 1
ATOM 726 C C . GLU A 1 94 ? 11.410 6.396 8.841 1.00 59.81 94 GLU A C 1
ATOM 728 O O . GLU A 1 94 ? 11.424 6.631 10.048 1.00 59.81 94 GLU A O 1
ATOM 733 N N . ASN A 1 95 ? 10.259 6.132 8.212 1.00 64.44 95 ASN A N 1
ATOM 734 C CA . ASN A 1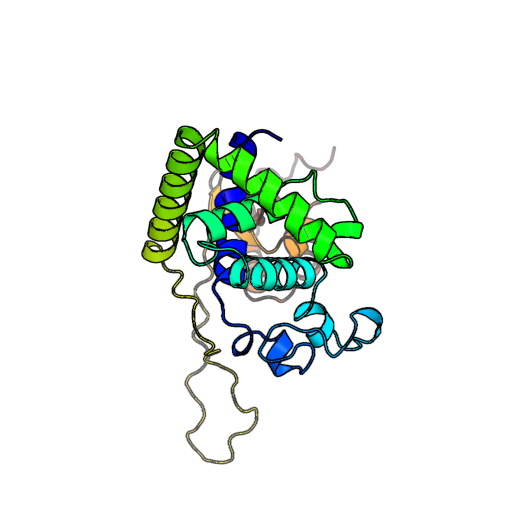 95 ? 8.928 6.235 8.814 1.00 64.44 95 ASN A CA 1
ATOM 735 C C . ASN A 1 95 ? 8.513 5.008 9.648 1.00 64.44 95 ASN A C 1
ATOM 737 O O . ASN A 1 95 ? 7.331 4.762 9.889 1.00 64.44 95 ASN A O 1
ATOM 741 N N . LYS A 1 96 ? 9.474 4.229 10.156 1.00 65.06 96 LYS A N 1
ATOM 742 C CA . LYS A 1 96 ? 9.211 3.109 11.083 1.00 65.06 96 LYS A CA 1
ATOM 743 C C . LYS A 1 96 ? 8.804 3.568 12.491 1.00 65.06 96 LYS A C 1
ATOM 745 O O . LYS A 1 96 ? 8.560 2.732 13.361 1.00 65.06 96 LYS A O 1
ATOM 750 N N . ASN A 1 97 ? 8.703 4.876 12.733 1.00 76.81 97 ASN A N 1
ATOM 751 C CA . ASN A 1 97 ? 8.286 5.408 14.022 1.00 76.81 97 ASN A CA 1
ATOM 752 C C . ASN A 1 97 ? 6.812 5.066 14.305 1.00 76.81 97 ASN A C 1
ATOM 754 O O . ASN A 1 97 ? 5.897 5.562 13.646 1.00 76.81 97 ASN A O 1
ATOM 758 N N . ALA A 1 98 ? 6.573 4.238 15.327 1.00 77.88 98 ALA A N 1
ATOM 759 C CA . ALA A 1 98 ? 5.237 3.780 15.711 1.00 77.88 98 ALA A CA 1
ATOM 760 C C . ALA A 1 98 ? 4.267 4.937 16.026 1.00 77.88 98 ALA A C 1
ATOM 762 O O . ALA A 1 98 ? 3.050 4.778 15.917 1.00 77.88 98 ALA A O 1
ATOM 763 N N . ARG A 1 99 ? 4.797 6.119 16.370 1.00 83.69 99 ARG A N 1
ATOM 764 C CA . ARG A 1 99 ? 4.010 7.324 16.643 1.00 83.69 99 ARG A CA 1
ATOM 765 C C . ARG A 1 99 ? 3.165 7.782 15.447 1.00 83.69 99 ARG A C 1
ATOM 767 O O . ARG A 1 99 ? 2.057 8.266 15.657 1.00 83.69 99 ARG A O 1
ATOM 774 N N . LEU A 1 100 ? 3.620 7.542 14.214 1.00 83.44 100 LEU A N 1
ATOM 775 C CA . LEU A 1 100 ? 2.917 7.918 12.976 1.00 83.44 100 LEU A CA 1
ATOM 776 C C . LEU A 1 100 ? 1.528 7.271 12.834 1.00 83.44 100 LEU A C 1
ATOM 778 O O . LEU A 1 100 ? 0.651 7.808 12.160 1.00 83.44 100 LEU A O 1
ATOM 782 N N . TYR A 1 101 ? 1.312 6.118 13.469 1.00 80.31 101 TYR A N 1
ATOM 783 C CA . TYR A 1 101 ? 0.068 5.356 13.343 1.00 80.31 101 TYR A CA 1
ATOM 784 C C . TYR A 1 101 ? -1.051 5.881 14.244 1.00 80.31 101 TYR A C 1
ATOM 786 O O . TYR A 1 101 ? -2.227 5.768 13.892 1.00 80.31 101 TYR A O 1
ATOM 794 N N . TYR A 1 102 ? -0.696 6.426 15.409 1.00 80.50 102 TYR A N 1
ATOM 795 C CA . TYR A 1 102 ? -1.652 6.762 16.467 1.00 80.50 102 TYR A CA 1
ATOM 796 C C . TYR A 1 102 ? -1.770 8.268 16.715 1.00 80.50 102 TYR A C 1
ATOM 798 O O . TYR A 1 102 ? -2.825 8.724 17.150 1.00 80.50 102 TYR A O 1
ATOM 806 N N . ASP A 1 103 ? -0.721 9.040 16.426 1.00 86.69 103 ASP A N 1
ATOM 807 C CA . ASP A 1 103 ? -0.685 10.485 16.636 1.00 86.69 103 ASP A CA 1
ATOM 808 C C . ASP A 1 103 ? -0.853 11.214 15.299 1.00 86.69 103 ASP A C 1
ATOM 810 O O . ASP A 1 103 ? 0.089 11.389 14.522 1.00 86.69 103 ASP A O 1
ATOM 814 N N . GLN A 1 104 ? -2.087 11.642 15.032 1.00 84.44 104 GLN A N 1
ATOM 815 C CA . GLN A 1 104 ? -2.430 12.316 13.783 1.00 84.44 104 GLN A CA 1
ATOM 816 C C . GLN A 1 104 ? -1.719 13.669 13.634 1.00 84.44 104 GLN A C 1
ATOM 818 O O . GLN A 1 104 ? -1.386 14.049 12.515 1.00 84.44 104 GLN A O 1
ATOM 823 N N . THR A 1 105 ? -1.440 14.367 14.741 1.00 87.88 105 THR A N 1
ATOM 824 C CA . THR A 1 105 ? -0.724 15.652 14.701 1.00 87.88 105 THR A CA 1
ATOM 825 C C . THR A 1 105 ? 0.751 15.468 14.373 1.00 87.88 105 THR A C 1
ATOM 827 O O . THR A 1 105 ? 1.329 16.265 13.637 1.00 87.88 105 THR A O 1
ATOM 830 N N . PHE A 1 106 ? 1.361 14.400 14.888 1.00 89.56 106 PHE A N 1
ATOM 831 C CA . PHE A 1 106 ? 2.739 14.048 14.573 1.00 89.56 106 PHE A CA 1
ATOM 832 C C . PHE A 1 106 ? 2.885 13.635 13.106 1.00 89.56 106 PHE A C 1
ATOM 834 O O . PHE A 1 106 ? 3.756 14.155 12.416 1.00 89.56 106 PHE A O 1
ATOM 841 N N . LEU A 1 107 ? 1.987 12.775 12.610 1.00 89.38 107 LEU A N 1
ATOM 842 C CA . LEU A 1 107 ? 1.956 12.382 11.199 1.00 89.38 107 LEU A CA 1
ATOM 843 C C . LEU A 1 107 ? 1.830 13.591 10.269 1.00 89.38 107 LEU A C 1
ATOM 845 O O . LEU A 1 107 ? 2.531 13.671 9.269 1.00 89.38 107 LEU A O 1
ATOM 849 N N . GLU A 1 108 ? 0.936 14.524 10.594 1.00 89.25 108 GLU A N 1
ATOM 850 C CA . GLU A 1 108 ? 0.736 15.737 9.805 1.00 89.25 108 GLU A CA 1
ATOM 851 C C . GLU A 1 108 ? 2.014 16.582 9.730 1.00 89.25 108 GLU A C 1
ATOM 853 O O . GLU A 1 108 ? 2.405 16.996 8.642 1.00 89.25 108 GLU A O 1
ATOM 858 N N . LYS A 1 109 ? 2.714 16.770 10.854 1.00 90.00 109 LYS A N 1
ATOM 859 C CA . LYS A 1 109 ? 3.983 17.515 10.898 1.00 90.00 109 LYS A CA 1
ATOM 860 C C . LYS A 1 109 ? 5.084 16.851 10.071 1.00 90.00 109 LYS A C 1
ATOM 862 O O . LYS A 1 109 ? 5.713 17.531 9.267 1.00 90.00 109 LYS A O 1
ATOM 867 N N . GLU A 1 110 ? 5.281 15.546 10.245 1.00 89.75 110 GLU A N 1
ATOM 868 C CA . GLU A 1 110 ? 6.278 14.757 9.501 1.00 89.75 110 GLU A CA 1
ATOM 869 C C . GLU A 1 110 ? 5.984 14.729 7.998 1.00 89.75 110 GLU A C 1
ATOM 871 O O . GLU A 1 110 ? 6.875 14.803 7.156 1.00 89.75 110 GLU A O 1
ATOM 876 N N . TYR A 1 111 ? 4.707 14.657 7.633 1.00 89.44 111 TYR A N 1
ATOM 877 C CA . TYR A 1 111 ? 4.322 14.695 6.234 1.00 89.44 111 TYR A CA 1
ATOM 878 C C . TYR A 1 111 ? 4.528 16.086 5.615 1.00 89.44 111 TYR A C 1
ATOM 880 O O . TYR A 1 111 ? 4.987 16.199 4.479 1.00 89.44 111 TYR A O 1
ATOM 888 N N . ILE A 1 112 ? 4.234 17.162 6.352 1.00 88.38 112 ILE A N 1
ATOM 889 C CA . ILE A 1 112 ? 4.458 18.537 5.885 1.00 88.38 112 ILE A CA 1
ATOM 890 C C . ILE A 1 112 ? 5.954 18.833 5.725 1.00 88.38 112 ILE A C 1
ATOM 892 O O . ILE A 1 112 ? 6.335 19.436 4.719 1.00 88.38 112 ILE A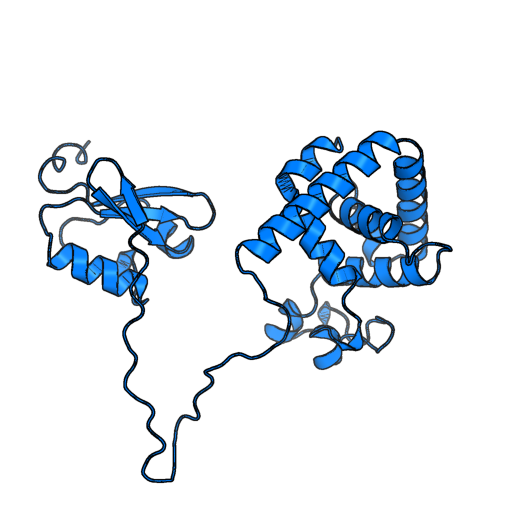 O 1
ATOM 896 N N . SER A 1 113 ? 6.804 18.399 6.662 1.00 88.38 113 SER A N 1
ATOM 897 C CA . SER A 1 113 ? 8.259 18.554 6.531 1.00 88.38 113 SER A CA 1
ATOM 898 C C . SER A 1 113 ? 8.784 17.793 5.311 1.00 88.38 113 SER A C 1
ATOM 900 O O . SER A 1 113 ? 9.536 18.350 4.510 1.00 88.38 113 SER A O 1
ATOM 902 N N . PHE A 1 114 ? 8.299 16.570 5.085 1.00 88.81 114 PHE A N 1
ATOM 903 C CA . PHE A 1 114 ? 8.638 15.795 3.895 1.00 88.81 114 PHE A CA 1
ATOM 904 C C . PHE A 1 114 ? 8.161 16.456 2.592 1.00 88.81 114 PHE A C 1
ATOM 906 O O . PHE A 1 114 ? 8.884 16.492 1.596 1.00 88.81 114 PHE A O 1
ATOM 913 N N . LEU A 1 115 ? 6.961 17.039 2.582 1.00 87.25 115 LEU A N 1
ATOM 914 C CA . LEU A 1 115 ? 6.467 17.804 1.437 1.00 87.25 115 LEU A CA 1
ATOM 915 C C . LEU A 1 115 ? 7.354 19.012 1.116 1.00 87.25 115 LEU A C 1
ATOM 917 O O . LEU A 1 115 ? 7.530 19.345 -0.057 1.00 87.25 115 LEU A O 1
ATOM 921 N N . GLN A 1 116 ? 7.894 19.686 2.133 1.00 86.81 116 GLN A N 1
ATOM 922 C CA . GLN A 1 116 ? 8.831 20.795 1.943 1.00 86.81 116 GLN A CA 1
ATOM 923 C C . GLN A 1 116 ? 10.161 20.313 1.350 1.00 86.81 116 GLN A C 1
ATOM 925 O O . GLN A 1 116 ? 10.646 20.926 0.400 1.00 86.81 116 GLN A O 1
ATOM 930 N N . GLU A 1 117 ? 10.692 19.187 1.832 1.00 85.94 117 GLU A N 1
ATOM 931 C CA . GLU A 1 117 ? 11.881 18.526 1.272 1.00 85.94 117 GLU A CA 1
ATOM 932 C C . GLU A 1 117 ? 11.679 18.200 -0.221 1.00 85.94 117 GLU A C 1
ATOM 934 O O . GLU A 1 117 ? 12.488 18.574 -1.073 1.00 85.94 117 GLU A O 1
ATOM 939 N N . CYS A 1 118 ? 10.528 17.619 -0.570 1.00 84.69 118 CYS A N 1
ATOM 940 C CA . CYS A 1 118 ? 10.161 17.311 -1.954 1.00 84.69 118 CYS A CA 1
ATOM 941 C C . CYS A 1 118 ? 10.074 18.559 -2.846 1.00 84.69 118 CYS A C 1
ATOM 943 O O . CYS A 1 118 ? 10.424 18.513 -4.025 1.00 84.69 118 CYS A O 1
ATOM 945 N N . LYS A 1 119 ? 9.590 19.685 -2.306 1.00 82.88 119 LYS A N 1
ATOM 946 C CA . LYS A 1 119 ? 9.523 20.956 -3.042 1.00 82.88 119 LYS A CA 1
ATOM 947 C C . LYS A 1 119 ? 10.907 21.535 -3.320 1.00 82.88 119 LYS A C 1
ATOM 949 O O . LYS A 1 119 ? 11.083 22.157 -4.365 1.00 82.88 119 LYS A O 1
ATOM 954 N N . TYR A 1 120 ? 11.866 21.340 -2.416 1.00 82.94 120 TYR A N 1
ATOM 955 C CA . TYR A 1 120 ? 13.249 21.769 -2.618 1.00 82.94 120 TYR A CA 1
ATOM 956 C C . TYR A 1 120 ? 13.918 20.963 -3.746 1.00 82.94 120 TYR A C 1
ATOM 958 O O . TYR A 1 120 ? 14.519 21.541 -4.649 1.00 82.94 120 TYR A O 1
ATOM 966 N N . ASN A 1 121 ? 13.677 19.649 -3.796 1.00 81.50 121 ASN A N 1
ATOM 967 C CA . ASN A 1 121 ? 14.175 18.748 -4.846 1.00 81.50 121 ASN A CA 1
ATOM 968 C C . ASN A 1 121 ? 13.232 18.647 -6.061 1.00 81.50 121 ASN A C 1
ATOM 970 O O . ASN A 1 121 ? 13.037 17.575 -6.637 1.00 81.50 121 ASN A O 1
ATOM 974 N N . LYS A 1 122 ? 12.637 19.773 -6.483 1.00 77.88 122 LYS A N 1
ATOM 975 C CA . LYS A 1 122 ? 11.571 19.806 -7.503 1.00 77.88 122 LYS A CA 1
ATOM 976 C C . LYS A 1 122 ? 11.931 19.076 -8.804 1.00 77.88 122 LYS A C 1
ATOM 978 O O . LYS A 1 122 ? 11.065 18.417 -9.367 1.00 77.88 122 LYS A O 1
ATOM 983 N N . LYS A 1 123 ? 13.182 19.196 -9.272 1.00 79.56 123 LYS A N 1
ATOM 984 C CA . LYS A 1 123 ? 13.651 18.585 -10.531 1.00 79.56 123 LYS A CA 1
ATOM 985 C C . LYS A 1 123 ? 13.687 17.055 -10.470 1.00 79.56 123 LYS A C 1
ATOM 987 O O . LYS A 1 123 ? 13.224 16.400 -11.397 1.00 79.56 123 LYS A O 1
ATOM 992 N N . GLU A 1 124 ? 14.201 16.497 -9.379 1.00 77.94 124 GLU A N 1
ATOM 993 C CA . GLU A 1 124 ? 14.254 15.042 -9.181 1.00 77.94 124 GLU A CA 1
ATOM 994 C C . GLU A 1 124 ? 12.842 14.473 -9.004 1.00 77.94 124 GLU A C 1
ATOM 996 O O . GLU A 1 124 ? 12.500 13.438 -9.571 1.00 77.94 124 GLU A O 1
ATOM 1001 N N . MET A 1 125 ? 11.977 15.197 -8.288 1.00 79.81 125 MET A N 1
ATOM 1002 C CA . MET A 1 125 ? 10.583 14.791 -8.106 1.00 79.81 125 MET A CA 1
ATOM 1003 C C . MET A 1 125 ? 9.787 14.811 -9.411 1.00 79.81 125 MET A C 1
ATOM 1005 O O . MET A 1 125 ? 8.991 13.904 -9.629 1.00 79.81 125 MET A O 1
ATOM 1009 N N . SER A 1 126 ? 9.988 15.800 -10.290 1.00 81.06 126 SER A N 1
ATOM 1010 C CA . SER A 1 126 ? 9.320 15.806 -11.599 1.00 81.06 126 SER A CA 1
ATOM 1011 C C . SER A 1 126 ? 9.740 14.620 -12.463 1.00 81.06 126 SER A C 1
ATOM 1013 O O . SER A 1 126 ? 8.878 13.978 -13.050 1.00 81.06 126 SER A O 1
ATOM 1015 N N . GLN A 1 127 ? 11.032 14.279 -12.471 1.00 81.62 127 GLN A N 1
ATOM 1016 C CA . GLN A 1 127 ? 11.539 13.129 -13.225 1.00 81.62 127 GLN A CA 1
ATOM 1017 C C . GLN A 1 127 ? 10.927 11.815 -12.730 1.00 81.62 127 GLN A C 1
ATOM 1019 O O . GLN A 1 127 ? 10.469 11.005 -13.528 1.00 81.62 127 GLN A O 1
ATOM 1024 N N . LEU A 1 128 ? 10.845 11.632 -11.410 1.00 79.69 128 LEU A N 1
ATOM 1025 C CA . LEU A 1 128 ? 10.224 10.445 -10.826 1.00 79.69 128 LEU A CA 1
ATOM 1026 C C . LEU A 1 128 ? 8.724 10.350 -11.110 1.00 79.69 128 LEU A C 1
ATOM 1028 O O . LEU A 1 128 ? 8.227 9.255 -11.348 1.00 79.69 128 LEU A O 1
ATOM 1032 N N . ILE A 1 129 ? 7.998 11.471 -11.076 1.00 82.38 129 ILE A N 1
ATOM 1033 C CA . ILE A 1 129 ? 6.571 11.485 -11.423 1.00 82.38 129 ILE A CA 1
ATOM 1034 C C . ILE A 1 129 ? 6.388 11.038 -12.876 1.00 82.38 129 ILE A C 1
ATOM 1036 O O . ILE A 1 129 ? 5.586 10.145 -13.129 1.00 82.38 129 ILE A O 1
ATOM 1040 N N . GLU A 1 130 ? 7.175 11.586 -13.804 1.00 83.19 130 GLU A N 1
ATOM 1041 C CA . GLU A 1 130 ? 7.132 11.209 -15.223 1.00 83.19 130 GLU A CA 1
ATOM 1042 C C . GLU A 1 130 ? 7.517 9.739 -15.463 1.00 83.19 130 GLU A C 1
ATOM 1044 O O . GLU A 1 130 ? 6.980 9.087 -16.357 1.00 83.19 130 GLU A O 1
ATOM 1049 N N . GLU A 1 131 ? 8.457 9.189 -14.693 1.00 81.88 131 GLU A N 1
ATOM 1050 C CA . GLU A 1 131 ? 8.810 7.764 -14.757 1.00 81.88 131 GLU A CA 1
ATOM 1051 C C . GLU A 1 131 ? 7.688 6.853 -14.251 1.00 81.88 131 GLU A C 1
ATOM 1053 O O . GLU A 1 131 ? 7.449 5.793 -14.833 1.00 81.88 131 GLU A O 1
ATOM 1058 N N . VAL A 1 132 ? 7.000 7.244 -13.175 1.00 78.38 132 VAL A N 1
ATOM 1059 C CA . VAL A 1 132 ? 5.861 6.482 -12.653 1.00 78.38 132 VAL A CA 1
ATOM 1060 C C . VAL A 1 132 ? 4.679 6.560 -13.613 1.00 78.38 132 VAL A C 1
ATOM 1062 O O . VAL A 1 132 ? 4.116 5.516 -13.919 1.00 78.38 132 VAL A O 1
ATOM 1065 N N . GLU A 1 133 ? 4.356 7.741 -14.146 1.00 80.06 133 GLU A N 1
ATOM 1066 C CA . GLU A 1 133 ? 3.275 7.909 -15.128 1.00 80.06 133 GLU A CA 1
ATOM 1067 C C . GLU A 1 133 ? 3.538 7.085 -16.401 1.00 80.06 133 GLU A C 1
ATOM 1069 O O . GLU A 1 133 ? 2.656 6.345 -16.832 1.00 80.06 133 GLU A O 1
ATOM 1074 N N . ARG A 1 134 ? 4.768 7.088 -16.939 1.00 79.50 134 ARG A N 1
ATOM 1075 C CA . ARG A 1 134 ? 5.122 6.225 -18.082 1.00 79.50 134 ARG A CA 1
ATOM 1076 C C . ARG A 1 134 ? 4.940 4.739 -17.787 1.00 79.50 134 ARG A C 1
ATOM 1078 O O . ARG A 1 134 ? 4.384 4.014 -18.602 1.00 79.50 134 ARG A O 1
ATOM 1085 N N . LYS A 1 135 ? 5.365 4.275 -16.609 1.00 74.12 135 LYS A N 1
ATOM 1086 C CA . LYS A 1 135 ? 5.161 2.872 -16.217 1.00 74.12 135 LYS A CA 1
ATOM 1087 C C . LYS A 1 135 ? 3.695 2.527 -15.974 1.00 74.12 135 LYS A C 1
ATOM 1089 O O . LYS A 1 135 ? 3.311 1.379 -16.173 1.00 74.12 135 LYS A O 1
ATOM 1094 N N . GLU A 1 136 ? 2.876 3.473 -15.520 1.00 70.19 136 GLU A N 1
ATOM 1095 C CA . GLU A 1 136 ? 1.429 3.271 -15.429 1.00 70.19 136 GLU A CA 1
ATOM 1096 C C . GLU A 1 136 ? 0.813 3.054 -16.811 1.00 70.19 136 GLU A C 1
ATOM 1098 O O . GLU A 1 136 ? 0.009 2.140 -16.971 1.00 70.19 136 GLU A O 1
ATOM 1103 N N . GLU A 1 137 ? 1.197 3.859 -17.801 1.00 68.81 137 GLU A N 1
ATOM 1104 C CA . GLU A 1 137 ? 0.758 3.698 -19.190 1.00 68.81 137 GLU A CA 1
ATOM 1105 C C . GLU A 1 137 ? 1.178 2.333 -19.749 1.00 68.81 137 GLU A C 1
ATOM 1107 O O . GLU A 1 137 ? 0.316 1.593 -20.215 1.00 68.81 137 GLU A O 1
ATOM 1112 N N . GLU A 1 138 ? 2.438 1.927 -19.568 1.00 67.31 138 GLU A N 1
ATOM 1113 C CA . GLU A 1 138 ? 2.928 0.590 -19.948 1.00 67.31 138 GLU A CA 1
ATOM 1114 C C . GLU A 1 138 ? 2.111 -0.542 -19.289 1.00 67.31 138 GLU A C 1
ATOM 1116 O O . GLU A 1 138 ? 1.682 -1.486 -19.952 1.00 67.31 138 GLU A O 1
ATOM 1121 N N . LEU A 1 139 ? 1.828 -0.443 -17.984 1.00 61.16 139 LEU A N 1
ATOM 1122 C CA . LEU A 1 139 ? 1.027 -1.437 -17.254 1.00 61.16 139 LEU A CA 1
ATOM 1123 C C . LEU A 1 139 ? -0.446 -1.469 -17.695 1.00 61.16 139 LEU A C 1
ATOM 1125 O O . LEU A 1 139 ? -1.102 -2.512 -17.593 1.00 61.16 139 LEU A O 1
ATOM 1129 N N . ASN A 1 140 ? -0.982 -0.335 -18.148 1.00 61.78 140 ASN A N 1
ATOM 1130 C CA . ASN A 1 140 ? -2.351 -0.225 -18.641 1.00 61.78 140 ASN A CA 1
ATOM 1131 C C . ASN A 1 140 ? -2.477 -0.728 -20.090 1.00 61.78 140 ASN A C 1
ATOM 1133 O O . ASN A 1 140 ? -3.482 -1.365 -20.411 1.00 61.78 140 ASN A O 1
ATOM 1137 N N . GLU A 1 141 ? -1.468 -0.502 -20.936 1.00 55.38 141 GLU A N 1
ATOM 1138 C CA . GLU A 1 141 ? -1.413 -0.976 -22.325 1.00 55.38 141 GLU A CA 1
ATOM 1139 C C . GLU A 1 141 ? -1.147 -2.490 -22.424 1.00 55.38 141 GLU A C 1
ATOM 1141 O O . GLU A 1 141 ? -1.788 -3.167 -23.229 1.00 55.38 141 GLU A O 1
ATOM 1146 N N . ASP A 1 142 ? -0.326 -3.064 -21.535 1.00 42.59 142 ASP A N 1
ATOM 1147 C CA . ASP A 1 142 ? -0.029 -4.509 -21.494 1.00 42.59 142 ASP A CA 1
ATOM 1148 C C . ASP A 1 142 ? -1.109 -5.370 -20.790 1.00 42.59 142 ASP A C 1
ATOM 1150 O O . ASP A 1 142 ? -0.955 -6.585 -20.617 1.00 42.59 142 ASP A O 1
ATOM 1154 N N . GLY A 1 143 ? -2.263 -4.788 -20.443 1.00 42.53 143 GLY A N 1
ATOM 1155 C CA . GLY A 1 143 ? -3.460 -5.552 -20.083 1.00 42.53 143 GLY A CA 1
ATOM 1156 C C . GLY A 1 143 ? -3.660 -5.815 -18.591 1.00 42.53 143 GLY A C 1
ATOM 1157 O O . GLY A 1 143 ? -3.933 -6.950 -18.190 1.00 42.53 143 GLY A O 1
ATOM 1158 N N . LEU A 1 144 ? -3.659 -4.763 -17.770 1.00 40.72 144 LEU A N 1
ATOM 1159 C CA . LEU A 1 144 ? -4.274 -4.807 -16.442 1.00 40.72 144 LEU A CA 1
ATOM 1160 C C . LEU A 1 144 ? -5.369 -3.744 -16.271 1.00 40.72 144 LEU A C 1
ATOM 1162 O O . LEU A 1 144 ? -5.356 -2.925 -15.354 1.00 40.72 144 LEU A O 1
ATOM 1166 N N . ALA A 1 145 ? -6.422 -3.867 -17.081 1.00 37.53 145 ALA A N 1
ATOM 1167 C CA . ALA A 1 145 ? -7.770 -3.452 -16.696 1.00 37.53 145 ALA A CA 1
ATOM 1168 C C . ALA A 1 145 ? -8.254 -4.297 -15.492 1.00 37.53 145 ALA A C 1
ATOM 1170 O O . ALA A 1 145 ? -9.136 -5.142 -15.597 1.00 37.53 145 ALA A O 1
ATOM 1171 N N . ALA A 1 146 ? -7.631 -4.106 -14.328 1.00 41.47 146 ALA A N 1
ATOM 1172 C CA . ALA A 1 146 ? -8.034 -4.654 -13.038 1.00 41.47 146 ALA A CA 1
ATOM 1173 C C . ALA A 1 146 ? -8.517 -3.494 -12.153 1.00 41.47 146 ALA A C 1
ATOM 1175 O O . ALA A 1 146 ? -7.914 -3.105 -11.143 1.00 41.47 146 ALA A O 1
ATOM 1176 N N . GLY A 1 147 ? -9.614 -2.897 -12.603 1.00 36.09 147 GLY A N 1
ATOM 1177 C CA . GLY A 1 147 ? -10.485 -2.030 -11.830 1.00 36.09 147 GLY A CA 1
ATOM 1178 C C . GLY A 1 147 ? -11.911 -2.537 -12.005 1.00 36.09 147 GLY A C 1
ATOM 1179 O O . GLY A 1 147 ? -12.388 -2.632 -13.128 1.00 36.09 147 GLY A O 1
ATOM 1180 N N . GLY A 1 148 ? -12.571 -2.870 -10.897 1.00 30.61 148 GLY A N 1
ATOM 1181 C CA . GLY A 1 148 ? -13.981 -3.262 -10.876 1.00 30.61 148 GLY A CA 1
ATOM 1182 C C . GLY A 1 148 ? -14.182 -4.748 -10.609 1.00 30.61 148 GLY A C 1
ATOM 1183 O O . GLY A 1 148 ? -13.804 -5.602 -11.403 1.00 30.61 148 GLY A O 1
ATOM 1184 N N . GLY A 1 149 ? -14.780 -5.056 -9.460 1.00 39.44 149 GLY A N 1
ATOM 1185 C CA . GLY A 1 149 ? -15.205 -6.403 -9.122 1.00 39.44 149 GLY A CA 1
ATOM 1186 C C . GLY A 1 149 ? -16.177 -6.954 -10.160 1.00 39.44 149 GLY A C 1
ATOM 1187 O O . GLY A 1 149 ? -17.293 -6.475 -10.297 1.00 39.44 149 GLY A O 1
ATOM 1188 N N . ALA A 1 150 ? -15.742 -7.999 -10.848 1.00 31.97 150 ALA A N 1
ATOM 1189 C CA . ALA A 1 150 ? -16.587 -9.032 -11.413 1.00 31.97 150 ALA A CA 1
ATOM 1190 C C . ALA A 1 150 ? -15.726 -10.295 -11.470 1.00 31.97 150 ALA A C 1
ATOM 1192 O O . ALA A 1 150 ? -14.970 -10.526 -12.412 1.00 31.97 150 ALA A O 1
ATOM 1193 N N . ILE A 1 151 ? -15.796 -11.106 -10.413 1.00 34.56 151 ILE A N 1
ATOM 1194 C CA . ILE A 1 151 ? -15.377 -12.503 -10.496 1.00 34.56 151 ILE A CA 1
ATOM 1195 C C . ILE A 1 151 ? -16.434 -13.174 -11.373 1.00 34.56 151 ILE A C 1
ATOM 1197 O O . ILE A 1 151 ? -17.470 -13.621 -10.889 1.00 34.56 151 ILE A O 1
ATOM 1201 N N . ALA A 1 152 ? -16.206 -13.181 -12.683 1.00 36.47 152 ALA A N 1
ATOM 1202 C CA . ALA A 1 152 ? -16.936 -14.055 -13.581 1.00 36.47 152 ALA A CA 1
ATOM 1203 C C . ALA A 1 152 ? -16.562 -15.498 -13.209 1.00 36.47 152 ALA A C 1
ATOM 1205 O O . ALA A 1 152 ? -15.444 -15.937 -13.483 1.00 36.47 152 ALA A O 1
ATOM 1206 N N . GLY A 1 153 ? -17.469 -16.205 -12.527 1.00 39.62 153 GLY A N 1
ATOM 1207 C CA . GLY A 1 153 ? -17.332 -17.646 -12.304 1.00 39.62 153 GLY 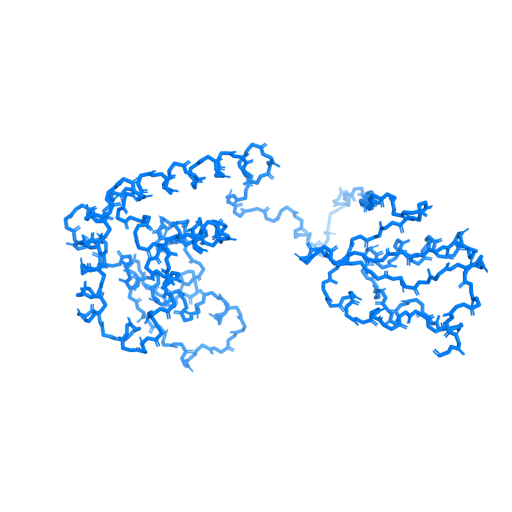A CA 1
ATOM 1208 C C . GLY A 1 153 ? -17.630 -18.187 -10.907 1.00 39.62 153 GLY A C 1
ATOM 1209 O O . GLY A 1 153 ? -17.226 -19.315 -10.639 1.00 39.62 153 GLY A O 1
ATOM 1210 N N . ILE A 1 154 ? -18.328 -17.470 -10.017 1.00 37.44 154 ILE A N 1
ATOM 1211 C CA . ILE A 1 154 ? -18.963 -18.157 -8.877 1.00 37.44 154 ILE A CA 1
ATOM 1212 C C . ILE A 1 154 ? -20.216 -18.854 -9.420 1.00 37.44 154 ILE A C 1
ATOM 1214 O O . ILE A 1 154 ? -21.294 -18.269 -9.493 1.00 37.44 154 ILE A O 1
ATOM 1218 N N . GLY A 1 155 ? -20.028 -20.081 -9.907 1.00 40.16 155 GLY A N 1
ATOM 1219 C CA . GLY A 1 155 ? -21.113 -20.964 -10.314 1.00 40.16 155 GLY A CA 1
ATOM 1220 C C . GLY A 1 155 ? -21.962 -21.362 -9.108 1.00 40.16 155 GLY A C 1
ATOM 1221 O O . GLY A 1 155 ? -21.445 -21.582 -8.016 1.00 40.16 155 GLY A O 1
ATOM 1222 N N . VAL A 1 156 ? -23.275 -21.436 -9.306 1.00 41.00 156 VAL A N 1
ATOM 1223 C CA . VAL A 1 156 ? -24.217 -21.966 -8.315 1.00 41.00 156 VAL A CA 1
ATOM 1224 C C . VAL A 1 156 ? -24.087 -23.491 -8.315 1.00 41.00 156 VAL A C 1
ATOM 1226 O O . VAL A 1 156 ? -24.253 -24.117 -9.358 1.00 41.00 156 VAL A O 1
ATOM 1229 N N . GLU A 1 157 ? -23.805 -24.100 -7.162 1.00 40.50 157 GLU A N 1
ATOM 1230 C CA . GLU A 1 157 ? -23.516 -25.542 -7.050 1.00 40.50 157 GLU A CA 1
ATOM 1231 C C . GLU A 1 157 ? -24.736 -26.472 -7.243 1.00 40.50 157 GLU A C 1
ATOM 1233 O O . GLU A 1 157 ? -24.615 -27.675 -7.030 1.00 40.50 157 GLU A O 1
ATOM 1238 N N . ASN A 1 158 ? -25.912 -25.980 -7.664 1.00 45.94 158 ASN A N 1
ATOM 1239 C CA . ASN A 1 158 ? -27.052 -26.864 -7.948 1.00 45.94 158 ASN A CA 1
ATOM 1240 C C . ASN A 1 158 ? -28.147 -26.206 -8.823 1.00 45.94 158 ASN A C 1
ATOM 1242 O O . ASN A 1 158 ? -29.044 -25.540 -8.297 1.00 45.94 158 ASN A O 1
ATOM 1246 N N . PRO A 1 159 ? -28.119 -26.360 -10.160 1.00 50.12 159 PRO A N 1
ATOM 1247 C CA . PRO A 1 159 ? -29.178 -25.848 -11.024 1.00 50.12 159 PRO A CA 1
ATOM 1248 C C . PRO A 1 159 ? -30.417 -26.758 -10.976 1.00 50.12 159 PRO A C 1
ATOM 1250 O O . PRO A 1 159 ? -30.346 -27.948 -11.269 1.00 50.12 159 PRO A O 1
ATOM 1253 N N . SER A 1 160 ? -31.576 -26.193 -10.629 1.00 51.06 160 SER A N 1
ATOM 1254 C CA . SER A 1 160 ? -32.864 -26.914 -10.553 1.00 51.06 160 SER A CA 1
ATOM 1255 C C . SER A 1 160 ? -33.636 -26.945 -11.886 1.00 51.06 160 SER A C 1
ATOM 1257 O O . SER A 1 160 ? -34.785 -27.379 -11.920 1.00 51.06 160 SER A O 1
ATOM 1259 N N . ILE A 1 161 ? -33.035 -26.464 -12.984 1.00 48.06 161 ILE A N 1
ATOM 1260 C CA . ILE A 1 161 ? -33.684 -26.309 -14.296 1.00 48.06 161 ILE A CA 1
ATOM 1261 C C . ILE A 1 161 ? -32.842 -27.018 -15.380 1.00 48.06 161 ILE A C 1
ATOM 1263 O O . ILE A 1 161 ? -31.627 -26.799 -15.436 1.00 48.06 161 ILE A O 1
ATOM 1267 N N . PRO A 1 162 ? -33.442 -27.842 -16.266 1.00 37.25 162 PRO A N 1
ATOM 1268 C CA . PRO A 1 162 ? -32.720 -28.498 -17.358 1.00 37.25 162 PRO A CA 1
ATOM 1269 C C . PRO A 1 162 ? -32.151 -27.469 -18.349 1.00 37.25 162 PRO A C 1
ATOM 1271 O O . PRO A 1 162 ? -32.893 -26.641 -18.869 1.00 37.25 162 PRO A O 1
ATOM 1274 N N . GLY A 1 163 ? -30.843 -27.530 -18.630 1.00 52.03 163 GLY A N 1
ATOM 1275 C CA . GLY A 1 163 ? -30.171 -26.658 -19.611 1.00 52.03 163 GLY A CA 1
ATOM 1276 C C . GLY A 1 163 ? -29.252 -25.569 -19.037 1.00 52.03 163 GLY A C 1
ATOM 1277 O O . GLY A 1 163 ? -28.664 -24.821 -19.809 1.00 52.03 163 GLY A O 1
ATOM 1278 N N . GLN A 1 164 ? -29.069 -25.499 -17.713 1.00 48.94 164 GLN A N 1
ATOM 1279 C CA . GLN A 1 164 ? -28.131 -24.570 -17.052 1.00 48.94 164 GLN A CA 1
ATOM 1280 C C . GLN A 1 164 ? -26.678 -25.080 -16.937 1.00 48.94 164 GLN A C 1
ATOM 1282 O O . GLN A 1 164 ? -25.835 -24.414 -16.340 1.00 48.94 164 GLN A O 1
ATOM 1287 N N . ALA A 1 165 ? -26.361 -26.255 -17.485 1.00 40.94 165 ALA A N 1
ATOM 1288 C CA . ALA A 1 165 ? -24.986 -26.742 -17.528 1.00 40.94 165 ALA A CA 1
ATOM 1289 C C . ALA A 1 165 ? -24.251 -26.097 -18.710 1.00 40.94 165 ALA A C 1
ATOM 1291 O O . ALA A 1 165 ? -24.438 -26.499 -19.860 1.00 40.94 165 ALA A O 1
ATOM 1292 N N . GLU A 1 166 ? -23.420 -25.095 -18.430 1.00 48.66 166 GLU A N 1
ATOM 1293 C CA . GLU A 1 166 ? -22.517 -24.556 -19.441 1.00 48.66 166 GLU A CA 1
ATOM 1294 C C . GLU A 1 166 ? -21.371 -25.532 -19.778 1.00 48.66 166 GLU A C 1
ATOM 1296 O O . GLU A 1 166 ? -20.999 -26.388 -18.966 1.00 48.66 166 GLU A O 1
ATOM 1301 N N . PRO A 1 167 ? -20.827 -25.433 -21.006 1.00 39.28 167 PRO A N 1
ATOM 1302 C CA . PRO A 1 167 ? -19.985 -26.445 -21.628 1.00 39.28 167 PRO A CA 1
ATOM 1303 C C . PRO A 1 167 ? -18.721 -26.717 -20.820 1.00 39.28 167 PRO A C 1
ATOM 1305 O O . PRO A 1 167 ? -18.034 -25.792 -20.388 1.00 39.28 167 PRO A O 1
ATOM 1308 N N . GLY A 1 168 ? -18.393 -28.004 -20.678 1.00 45.41 168 GLY A N 1
ATOM 1309 C CA . GLY A 1 168 ? -17.237 -28.487 -19.932 1.00 45.41 168 GLY A CA 1
ATOM 1310 C C . GLY A 1 168 ? -15.982 -27.639 -20.142 1.00 45.41 168 GLY A C 1
ATOM 1311 O O . GLY A 1 168 ? -15.615 -27.301 -21.269 1.00 45.41 168 GLY A O 1
ATOM 1312 N N . VAL A 1 169 ? -15.338 -27.319 -19.018 1.00 40.28 169 VAL A N 1
ATOM 1313 C CA . VAL A 1 169 ? -14.082 -26.575 -18.895 1.00 40.28 169 VAL A CA 1
ATOM 1314 C C . VAL A 1 169 ? -13.147 -26.905 -20.061 1.00 40.28 169 VAL A C 1
ATOM 1316 O O . VAL A 1 169 ? -12.503 -27.958 -20.094 1.00 40.28 169 VAL A O 1
ATOM 1319 N N . ARG A 1 170 ? -13.028 -25.990 -21.030 1.00 42.78 170 ARG A N 1
ATOM 1320 C CA . ARG A 1 170 ? -11.896 -26.018 -21.959 1.00 42.78 170 ARG A CA 1
ATOM 1321 C C . ARG A 1 170 ? -10.654 -25.828 -21.099 1.00 42.78 170 ARG A C 1
ATOM 1323 O O . ARG A 1 170 ? -10.436 -24.731 -20.590 1.00 42.78 170 ARG A O 1
ATOM 1330 N N . LYS A 1 171 ? -9.870 -26.897 -20.901 1.00 44.31 171 LYS A N 1
ATOM 1331 C CA . LYS A 1 171 ? -8.601 -26.852 -20.159 1.00 44.31 171 LYS A CA 1
ATOM 1332 C C . LYS A 1 171 ? -7.805 -25.644 -20.654 1.00 44.31 171 LYS A C 1
ATOM 1334 O O . LYS A 1 171 ? -7.423 -25.605 -21.827 1.00 44.31 171 LYS A O 1
ATOM 1339 N N . LYS A 1 172 ? -7.603 -24.642 -19.790 1.00 41.31 172 LYS A N 1
ATOM 1340 C CA . LYS A 1 172 ? -6.761 -23.483 -20.105 1.00 41.31 172 LYS A CA 1
ATOM 1341 C C . LYS A 1 172 ? -5.415 -24.023 -20.587 1.00 41.31 172 LYS A C 1
ATOM 1343 O O . LYS A 1 172 ? -4.807 -24.861 -19.922 1.00 41.31 172 LYS A O 1
ATOM 1348 N N . LYS A 1 173 ? -4.963 -23.596 -21.773 1.00 44.59 173 LYS A N 1
ATOM 1349 C CA . LYS A 1 173 ? -3.622 -23.934 -22.268 1.00 44.59 173 LYS A CA 1
ATOM 1350 C C . LYS A 1 173 ? -2.620 -23.412 -21.235 1.00 44.59 173 LYS A C 1
ATOM 1352 O O . LYS A 1 173 ? -2.445 -22.202 -21.121 1.00 44.59 173 LYS A O 1
ATOM 1357 N N . ILE A 1 174 ? -2.005 -24.313 -20.467 1.00 52.06 174 ILE A N 1
ATOM 1358 C CA . ILE A 1 174 ? -0.948 -23.957 -19.517 1.00 52.06 174 ILE A CA 1
ATOM 1359 C C . ILE A 1 174 ? 0.138 -23.207 -20.294 1.00 52.06 174 ILE A C 1
ATOM 1361 O O . ILE A 1 174 ? 0.611 -23.701 -21.323 1.00 52.06 174 ILE A O 1
ATOM 1365 N N . LYS A 1 175 ? 0.515 -22.011 -19.823 1.00 52.19 175 LYS A N 1
ATOM 1366 C CA . LYS A 1 175 ? 1.641 -21.244 -20.368 1.00 52.19 175 LYS A CA 1
ATOM 1367 C C . LYS A 1 175 ? 2.904 -22.097 -20.211 1.00 52.19 175 LYS A C 1
ATOM 1369 O O . LYS A 1 175 ? 3.472 -22.169 -19.125 1.00 52.19 175 LYS A O 1
ATOM 1374 N N . LYS A 1 176 ? 3.319 -22.788 -21.275 1.00 55.09 176 LYS A N 1
ATOM 1375 C CA . LYS A 1 176 ? 4.650 -23.396 -21.345 1.00 55.09 176 LYS A CA 1
ATOM 1376 C C . LYS A 1 176 ? 5.648 -22.245 -21.274 1.00 55.09 176 LYS A C 1
ATOM 1378 O O . LYS A 1 176 ? 5.647 -21.396 -22.163 1.00 55.09 176 LYS A O 1
ATOM 1383 N N . GLY A 1 177 ? 6.427 -22.182 -20.200 1.00 54.28 177 GLY A N 1
ATOM 1384 C CA . GLY A 1 177 ? 7.520 -21.229 -20.087 1.00 54.28 177 GLY A CA 1
ATOM 1385 C C . GLY A 1 177 ? 8.529 -21.455 -21.211 1.00 54.28 177 GLY A C 1
ATOM 1386 O O . GLY A 1 177 ? 8.560 -22.512 -21.851 1.00 54.28 177 GLY A O 1
ATOM 1387 N N . SER A 1 178 ? 9.320 -20.425 -21.481 1.00 63.12 178 SER A N 1
ATOM 1388 C CA . SER A 1 178 ? 10.407 -20.425 -22.459 1.00 63.12 178 SER A CA 1
ATOM 1389 C C . SER A 1 178 ? 11.280 -21.688 -22.368 1.00 63.12 178 SER A C 1
ATOM 1391 O O . SER A 1 178 ? 11.400 -22.327 -21.326 1.00 63.12 178 SER A O 1
ATOM 1393 N N . LYS A 1 179 ? 11.901 -22.099 -23.478 1.00 76.56 179 LYS A N 1
ATOM 1394 C CA . LYS A 1 179 ? 12.862 -23.211 -23.439 1.00 76.56 179 LYS A CA 1
ATOM 1395 C C . LYS A 1 179 ? 14.148 -22.725 -22.767 1.00 76.56 179 LYS A C 1
ATOM 1397 O O . LYS A 1 179 ? 14.769 -21.798 -23.274 1.00 76.56 179 LYS A O 1
ATOM 1402 N N . PHE A 1 180 ? 14.592 -23.378 -21.695 1.00 72.12 180 PHE A N 1
ATOM 1403 C CA . PHE A 1 180 ? 15.894 -23.119 -21.071 1.00 72.12 180 PHE A CA 1
ATOM 1404 C C . PHE A 1 180 ? 16.845 -24.275 -21.374 1.00 72.12 180 PHE A C 1
ATOM 1406 O O . PHE A 1 180 ? 16.550 -25.423 -21.039 1.00 72.12 180 PHE A O 1
ATOM 1413 N N . ALA A 1 181 ? 17.958 -24.000 -22.060 1.00 69.62 181 ALA A N 1
ATOM 1414 C CA . ALA A 1 181 ? 18.943 -25.014 -22.464 1.00 69.62 181 ALA A CA 1
ATOM 1415 C C . ALA A 1 181 ? 18.315 -26.251 -23.160 1.00 69.62 181 ALA A C 1
ATOM 1417 O O . ALA A 1 181 ? 18.675 -27.395 -22.888 1.00 69.62 181 ALA A O 1
ATOM 1418 N N . GLY A 1 182 ? 17.308 -26.032 -24.019 1.00 72.38 182 GLY A N 1
ATOM 1419 C CA . GLY A 1 182 ? 16.577 -27.106 -24.712 1.00 72.38 182 GLY A CA 1
ATOM 1420 C C . GLY A 1 182 ? 15.539 -27.860 -23.861 1.00 72.38 182 GLY A C 1
ATOM 1421 O O . GLY A 1 182 ? 14.950 -28.830 -24.341 1.00 72.38 182 GLY A O 1
ATOM 1422 N N . SER A 1 183 ? 15.286 -27.412 -22.629 1.00 77.44 183 SER A N 1
ATOM 1423 C CA . SER A 1 183 ? 14.352 -28.006 -21.660 1.00 77.44 183 SER A CA 1
ATOM 1424 C C . SER A 1 183 ? 13.076 -27.169 -21.525 1.00 77.44 183 SER A C 1
ATOM 1426 O O . SER A 1 183 ? 13.142 -25.945 -21.604 1.00 77.44 183 SER A O 1
ATOM 1428 N N . GLU A 1 184 ? 11.916 -27.806 -21.311 1.00 81.38 184 GLU A N 1
ATOM 1429 C CA . GLU A 1 184 ? 10.668 -27.078 -21.015 1.00 81.38 184 GLU A CA 1
ATOM 1430 C C . GLU A 1 184 ? 10.707 -26.514 -19.583 1.00 81.38 184 GLU A C 1
ATOM 1432 O O . GLU A 1 184 ? 10.993 -27.249 -18.628 1.00 81.38 184 GLU A O 1
ATOM 1437 N N . VAL A 1 185 ? 10.418 -25.214 -1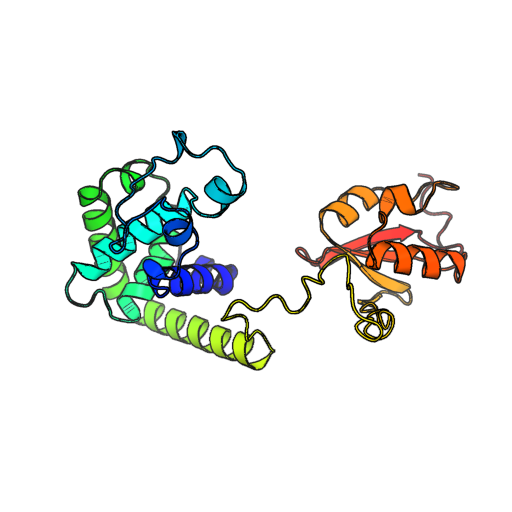9.455 1.00 88.81 185 VAL A N 1
ATOM 1438 C CA . VAL A 1 185 ? 10.322 -24.494 -18.180 1.00 88.81 185 VAL A CA 1
ATOM 1439 C C . VAL A 1 185 ? 8.852 -24.317 -17.813 1.00 88.81 185 VAL A C 1
ATOM 1441 O O . VAL A 1 185 ? 8.032 -23.933 -18.646 1.00 88.81 185 VAL A O 1
ATOM 1444 N N . PHE A 1 186 ? 8.509 -24.585 -16.559 1.00 90.25 186 PHE A N 1
ATOM 1445 C CA . PHE A 1 186 ? 7.167 -24.380 -16.022 1.00 90.25 186 PHE A CA 1
ATOM 1446 C C . PHE A 1 186 ? 7.204 -23.276 -14.971 1.00 90.25 186 PHE A C 1
ATOM 1448 O O . PHE A 1 186 ? 7.921 -23.401 -13.979 1.00 90.25 186 PHE A O 1
ATOM 1455 N N . MET A 1 187 ? 6.425 -22.214 -15.180 1.00 88.25 187 MET A N 1
ATOM 1456 C CA . MET A 1 187 ? 6.236 -21.178 -14.165 1.00 88.25 187 MET A CA 1
ATOM 1457 C C . MET A 1 187 ? 5.370 -21.732 -13.035 1.00 88.25 187 MET A C 1
ATOM 1459 O O . MET A 1 187 ? 4.304 -22.294 -13.291 1.00 88.25 187 MET A O 1
ATOM 1463 N N . VAL A 1 188 ? 5.841 -21.608 -11.799 1.00 90.00 188 VAL A N 1
ATOM 1464 C CA . VAL A 1 188 ? 5.180 -22.126 -10.600 1.00 90.00 188 VAL A CA 1
ATOM 1465 C C . VAL A 1 188 ? 5.154 -21.074 -9.497 1.00 90.00 188 VAL A C 1
ATOM 1467 O O . VAL A 1 188 ? 6.017 -20.202 -9.432 1.00 90.00 188 VAL A O 1
ATOM 1470 N N . LYS A 1 189 ? 4.184 -21.215 -8.588 1.00 91.88 189 LYS A N 1
ATOM 1471 C CA . LYS A 1 189 ? 4.096 -20.406 -7.370 1.00 91.88 189 LYS A CA 1
ATOM 1472 C C . LYS A 1 189 ? 5.326 -20.611 -6.469 1.00 91.88 189 LYS A C 1
ATOM 1474 O O . LYS A 1 189 ? 5.830 -21.744 -6.414 1.00 91.88 189 LYS A O 1
ATOM 1479 N N . PRO A 1 190 ? 5.717 -19.612 -5.656 1.00 90.81 190 PRO A N 1
ATOM 1480 C CA . PRO A 1 190 ? 6.877 -19.701 -4.764 1.00 90.81 190 PRO A CA 1
ATOM 1481 C C . PRO A 1 190 ? 6.827 -20.895 -3.805 1.00 90.81 190 PRO A C 1
ATOM 1483 O O . PRO A 1 190 ? 7.838 -21.545 -3.550 1.00 90.81 190 PRO A O 1
ATOM 1486 N N . GLU A 1 191 ? 5.640 -21.251 -3.307 1.00 90.31 191 GLU A N 1
ATOM 1487 C CA . GLU A 1 191 ? 5.458 -22.406 -2.417 1.00 90.31 191 GLU A CA 1
ATOM 1488 C C . GLU A 1 191 ? 5.811 -23.730 -3.109 1.00 90.31 191 GLU A C 1
ATOM 1490 O O . GLU A 1 191 ? 6.497 -24.590 -2.551 1.00 90.31 191 GLU A O 1
ATOM 1495 N N . THR A 1 192 ? 5.379 -23.881 -4.364 1.00 88.56 192 THR A N 1
ATOM 1496 C CA . THR A 1 192 ? 5.675 -25.064 -5.178 1.00 88.56 192 THR A CA 1
ATOM 1497 C C . THR A 1 192 ? 7.151 -25.105 -5.562 1.00 88.56 192 THR A C 1
ATOM 1499 O O . THR A 1 192 ? 7.770 -26.169 -5.510 1.00 88.56 192 THR A O 1
ATOM 1502 N N . PHE A 1 193 ? 7.730 -23.948 -5.882 1.00 92.62 193 PHE A N 1
ATOM 1503 C CA . PHE A 1 193 ? 9.155 -23.804 -6.154 1.00 92.62 193 PHE A CA 1
ATOM 1504 C C . PHE A 1 193 ? 10.010 -24.233 -4.953 1.00 92.62 193 PHE A C 1
ATOM 1506 O O . PHE A 1 193 ? 10.895 -25.078 -5.087 1.00 92.62 193 PHE A O 1
ATOM 1513 N N . MET A 1 194 ? 9.693 -23.736 -3.755 1.00 89.81 194 MET A N 1
ATOM 1514 C CA . MET A 1 194 ? 10.411 -24.079 -2.524 1.00 89.81 194 MET A CA 1
ATOM 1515 C C . MET A 1 194 ? 10.309 -25.568 -2.185 1.00 89.81 194 MET A C 1
ATOM 1517 O O . MET A 1 194 ? 11.308 -26.191 -1.827 1.00 89.81 194 MET A O 1
ATOM 1521 N N . ARG A 1 195 ? 9.133 -26.180 -2.369 1.00 90.06 195 ARG A N 1
ATOM 1522 C CA . ARG A 1 195 ? 8.936 -27.624 -2.163 1.00 90.06 195 ARG A CA 1
ATOM 1523 C C . ARG A 1 195 ? 9.758 -28.480 -3.132 1.00 90.06 195 ARG A C 1
ATOM 1525 O O . ARG A 1 195 ? 10.167 -29.588 -2.795 1.00 90.06 195 ARG A O 1
ATOM 1532 N N . ALA A 1 196 ? 10.019 -27.963 -4.328 1.00 90.50 196 ALA A N 1
ATOM 1533 C CA . ALA A 1 196 ? 10.801 -28.622 -5.365 1.00 90.50 196 ALA A CA 1
ATOM 1534 C C . ALA A 1 196 ? 12.310 -28.322 -5.314 1.00 90.50 196 ALA A C 1
ATOM 1536 O O . ALA A 1 196 ? 13.047 -28.870 -6.134 1.00 90.50 196 ALA A O 1
ATOM 1537 N N . ARG A 1 197 ? 12.783 -27.503 -4.362 1.00 87.50 197 ARG A N 1
ATOM 1538 C CA . ARG A 1 197 ? 14.164 -26.984 -4.294 1.00 87.50 197 ARG A CA 1
ATOM 1539 C C . ARG A 1 197 ? 15.254 -28.054 -4.370 1.00 87.50 197 ARG A C 1
ATOM 1541 O O . ARG A 1 197 ? 16.282 -27.825 -4.994 1.00 87.50 197 ARG A O 1
ATOM 1548 N N . TYR A 1 198 ? 15.030 -29.213 -3.756 1.00 86.56 198 TYR A N 1
ATOM 1549 C CA . TYR A 1 198 ? 15.995 -30.322 -3.730 1.00 86.56 198 TYR A CA 1
ATOM 1550 C C . TYR A 1 198 ? 15.823 -31.317 -4.883 1.00 86.56 198 TYR A C 1
ATOM 1552 O O . TYR A 1 198 ? 16.392 -32.406 -4.864 1.00 86.56 198 TYR A O 1
ATOM 1560 N N . GLY A 1 199 ? 15.003 -30.971 -5.874 1.00 88.88 199 GLY A N 1
ATOM 1561 C CA . GLY A 1 199 ? 14.674 -31.860 -6.970 1.00 88.88 199 GLY A CA 1
ATOM 1562 C C . GLY A 1 199 ? 13.843 -33.068 -6.533 1.00 88.88 199 GLY A C 1
ATOM 1563 O O . GLY A 1 199 ? 13.603 -33.366 -5.359 1.00 88.88 199 GLY A O 1
ATOM 1564 N N . LYS A 1 200 ? 13.349 -33.791 -7.532 1.00 88.75 200 LYS A N 1
ATOM 1565 C CA . LYS A 1 200 ? 12.530 -34.977 -7.330 1.00 88.75 200 LYS A CA 1
ATOM 1566 C C . LYS A 1 200 ? 13.420 -36.194 -7.085 1.00 88.75 200 LYS A C 1
ATOM 1568 O O . LYS A 1 200 ? 14.165 -36.611 -7.973 1.00 88.75 200 LYS A O 1
ATOM 1573 N N . ARG A 1 201 ? 13.233 -36.870 -5.948 1.00 84.94 201 ARG A N 1
ATOM 1574 C CA . ARG A 1 201 ? 13.897 -38.155 -5.674 1.00 84.94 201 ARG A CA 1
ATOM 1575 C C . ARG A 1 201 ? 13.475 -39.229 -6.684 1.00 84.94 201 ARG A C 1
ATOM 1577 O O . ARG A 1 201 ? 12.357 -39.225 -7.231 1.00 84.94 201 ARG A O 1
ATOM 1584 N N . ARG A 1 202 ? 14.373 -40.191 -6.922 1.00 81.56 202 ARG A N 1
ATOM 1585 C CA . ARG A 1 202 ? 14.084 -41.373 -7.747 1.00 81.56 202 ARG A CA 1
ATOM 1586 C C . ARG A 1 202 ? 12.838 -42.072 -7.189 1.00 81.56 202 ARG A C 1
ATOM 1588 O O . ARG A 1 202 ? 12.692 -42.204 -5.981 1.00 81.56 202 ARG A O 1
ATOM 1595 N N . TYR A 1 203 ? 11.910 -42.435 -8.074 1.00 82.69 203 TYR A N 1
ATOM 1596 C CA . TYR A 1 203 ? 10.628 -43.091 -7.754 1.00 82.69 203 TYR A CA 1
ATOM 1597 C C . TYR A 1 203 ? 9.615 -42.322 -6.884 1.00 82.69 203 TYR A C 1
ATOM 1599 O O . TYR A 1 203 ? 8.465 -42.740 -6.820 1.00 82.69 203 TYR A O 1
ATOM 1607 N N . ALA A 1 204 ? 9.964 -41.168 -6.303 1.00 87.12 204 ALA A N 1
ATOM 1608 C CA . ALA A 1 204 ? 9.004 -40.352 -5.553 1.00 87.12 204 ALA A CA 1
ATOM 1609 C C . ALA A 1 204 ? 7.822 -39.894 -6.432 1.00 87.12 204 ALA A C 1
ATOM 1611 O O . ALA A 1 204 ? 7.956 -39.775 -7.656 1.00 87.12 204 ALA A O 1
ATOM 1612 N N . LYS A 1 205 ? 6.659 -39.618 -5.838 1.00 90.88 205 LYS A N 1
ATOM 1613 C CA . LYS A 1 205 ? 5.490 -39.131 -6.587 1.00 90.88 205 LYS A CA 1
ATOM 1614 C C . LYS A 1 205 ? 5.661 -37.647 -6.912 1.00 90.88 205 LYS A C 1
ATOM 1616 O O . LYS A 1 205 ? 6.061 -36.867 -6.060 1.00 90.88 205 LYS A O 1
ATOM 1621 N N . TYR A 1 206 ? 5.331 -37.246 -8.139 1.00 88.81 206 TYR A N 1
ATOM 1622 C CA . TYR A 1 206 ? 5.424 -35.841 -8.569 1.00 88.81 206 TYR A CA 1
ATOM 1623 C C . TYR A 1 206 ? 4.550 -34.898 -7.733 1.00 88.81 206 TYR A C 1
ATOM 1625 O O . TYR A 1 206 ? 4.950 -33.775 -7.458 1.00 88.81 206 TYR A O 1
ATOM 1633 N N . GLU A 1 207 ? 3.389 -35.378 -7.297 1.00 89.88 207 GLU A N 1
ATOM 1634 C CA . GLU A 1 207 ? 2.427 -34.643 -6.471 1.00 89.88 207 GLU A CA 1
ATOM 1635 C C . GLU A 1 207 ? 3.039 -34.059 -5.189 1.00 89.88 207 GLU A C 1
ATOM 1637 O O . GLU A 1 207 ? 2.705 -32.943 -4.810 1.00 89.88 207 GLU A O 1
ATOM 1642 N N . GLN A 1 208 ? 4.019 -34.743 -4.585 1.00 89.38 208 GLN A N 1
ATOM 1643 C CA . GLN A 1 208 ? 4.728 -34.248 -3.397 1.00 89.38 208 GLN A CA 1
ATOM 1644 C C . GLN A 1 208 ? 5.537 -32.973 -3.660 1.00 89.38 208 GLN A C 1
ATOM 1646 O O . GLN A 1 208 ? 5.873 -32.271 -2.718 1.00 89.38 208 GLN A O 1
ATOM 1651 N N . TYR A 1 209 ? 5.860 -32.682 -4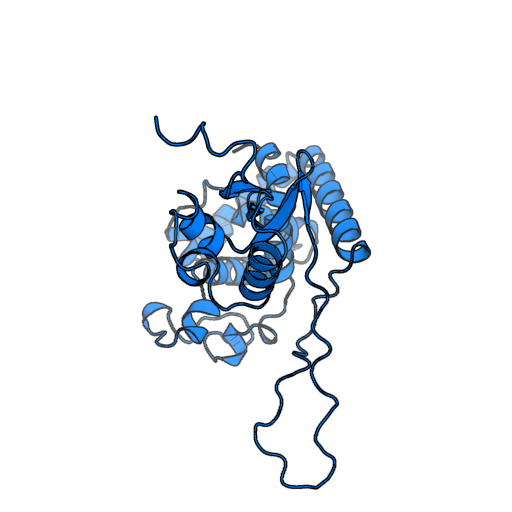.920 1.00 91.19 209 TYR A N 1
ATOM 1652 C CA . TYR A 1 209 ? 6.692 -31.546 -5.311 1.00 91.19 209 TYR A CA 1
ATOM 1653 C C . TYR A 1 209 ? 5.862 -30.465 -5.992 1.00 91.19 209 TYR A C 1
ATOM 1655 O O . TYR A 1 209 ? 5.949 -29.298 -5.622 1.00 91.19 209 TYR A O 1
ATOM 1663 N N . VAL A 1 210 ? 5.019 -30.855 -6.951 1.00 90.44 210 VAL A N 1
ATOM 1664 C CA . VAL A 1 210 ? 4.256 -29.911 -7.784 1.00 90.44 210 VAL A CA 1
ATOM 1665 C C . VAL A 1 210 ? 2.795 -29.749 -7.368 1.00 90.44 210 VAL A C 1
ATOM 1667 O O . VAL A 1 210 ? 2.117 -28.875 -7.891 1.00 90.44 210 VAL A O 1
ATOM 1670 N N . GLY A 1 211 ? 2.312 -30.544 -6.409 1.00 89.44 211 GLY A N 1
ATOM 1671 C CA . GLY A 1 211 ? 0.943 -30.458 -5.906 1.00 89.44 211 GLY A CA 1
ATOM 1672 C C . GLY A 1 211 ? -0.101 -30.978 -6.894 1.00 89.44 211 GLY A C 1
ATOM 1673 O O . GLY A 1 211 ? 0.223 -31.657 -7.876 1.00 89.44 211 GLY A O 1
ATOM 1674 N N . ASN A 1 212 ? -1.362 -30.657 -6.598 1.00 88.25 212 ASN A N 1
ATOM 1675 C CA . ASN A 1 212 ? -2.532 -31.057 -7.384 1.00 88.25 212 ASN A CA 1
ATOM 1676 C C . ASN A 1 212 ? -3.153 -29.923 -8.206 1.00 88.25 212 ASN A C 1
ATOM 1678 O O . ASN A 1 212 ? -4.175 -30.139 -8.846 1.00 88.25 212 ASN A O 1
ATOM 1682 N N . ASP A 1 213 ? -2.512 -28.759 -8.234 1.00 87.75 213 ASP A N 1
ATOM 1683 C CA . ASP A 1 213 ? -2.961 -27.610 -9.015 1.00 87.75 213 ASP A CA 1
ATOM 1684 C C . ASP A 1 213 ? -2.886 -27.895 -10.527 1.00 87.75 213 ASP A C 1
ATOM 1686 O O . ASP A 1 213 ? -2.155 -28.789 -10.966 1.00 87.75 213 ASP A O 1
ATOM 1690 N N . GLU A 1 214 ? -3.569 -27.084 -11.342 1.00 86.75 214 GLU A N 1
ATOM 1691 C CA . GLU A 1 214 ? -3.574 -27.204 -12.813 1.00 86.75 214 GLU A CA 1
ATOM 1692 C C . GLU A 1 214 ? -2.149 -27.269 -13.402 1.00 86.75 214 GLU A C 1
ATOM 1694 O O . GLU A 1 214 ? -1.840 -28.107 -14.253 1.00 86.75 214 GLU A O 1
ATOM 1699 N N . VAL A 1 215 ? -1.241 -26.425 -12.897 1.00 85.25 215 VAL A N 1
ATOM 1700 C CA . VAL A 1 215 ? 0.176 -26.399 -13.300 1.00 85.25 215 VAL A CA 1
ATOM 1701 C C . VAL A 1 215 ? 0.895 -27.685 -12.879 1.00 85.25 215 VAL A C 1
ATOM 1703 O O . VAL A 1 215 ? 1.669 -28.256 -13.651 1.00 85.25 215 VAL A O 1
ATOM 1706 N N . GLY A 1 216 ? 0.614 -28.188 -11.676 1.00 88.81 216 GLY A N 1
ATOM 1707 C CA . GLY A 1 216 ? 1.173 -29.444 -11.181 1.00 88.81 216 GLY A CA 1
ATOM 1708 C C . GLY A 1 216 ? 0.686 -30.654 -11.976 1.00 88.81 216 GLY A C 1
ATOM 1709 O O . GLY A 1 216 ? 1.458 -31.575 -12.253 1.00 88.81 216 GLY A O 1
ATOM 1710 N N . GLU A 1 217 ? -0.575 -30.666 -12.408 1.00 88.94 217 GLU A N 1
ATOM 1711 C CA . GLU A 1 217 ? -1.095 -31.675 -13.332 1.00 88.94 217 GLU A CA 1
ATOM 1712 C C . GLU A 1 217 ? -0.386 -31.625 -14.692 1.00 88.94 217 GLU A C 1
ATOM 1714 O O . GLU A 1 217 ? 0.040 -32.667 -15.195 1.00 88.94 217 GLU A O 1
ATOM 1719 N N . ALA A 1 218 ? -0.153 -30.432 -15.241 1.00 87.88 218 ALA A N 1
ATOM 1720 C CA . ALA A 1 218 ? 0.585 -30.256 -16.490 1.00 87.88 218 ALA A CA 1
ATOM 1721 C C . ALA A 1 218 ? 2.019 -30.803 -16.406 1.00 87.88 218 ALA A C 1
ATOM 1723 O O . ALA A 1 218 ? 2.452 -31.565 -17.275 1.00 87.88 218 ALA A O 1
ATOM 1724 N N . ILE A 1 219 ? 2.741 -30.487 -15.326 1.00 89.81 219 ILE A N 1
ATOM 1725 C CA . ILE A 1 219 ? 4.102 -30.988 -15.090 1.00 89.81 219 ILE A CA 1
ATOM 1726 C C . ILE A 1 219 ? 4.098 -32.517 -14.944 1.00 89.81 219 ILE A C 1
ATOM 1728 O O . ILE A 1 219 ? 4.987 -33.201 -15.461 1.00 89.81 219 ILE A O 1
ATOM 1732 N N . ARG A 1 220 ? 3.081 -33.081 -14.279 1.00 89.88 220 ARG A N 1
ATOM 1733 C CA . ARG A 1 220 ? 2.896 -34.536 -14.144 1.00 89.88 220 ARG A CA 1
ATOM 1734 C C . ARG A 1 220 ? 2.666 -35.205 -15.492 1.00 89.88 220 ARG A C 1
ATOM 1736 O O . ARG A 1 220 ? 3.319 -36.209 -15.783 1.00 89.88 220 ARG A O 1
ATOM 1743 N N . GLN A 1 221 ? 1.771 -34.658 -16.310 1.00 89.31 221 GLN A N 1
ATOM 1744 C CA . GLN A 1 221 ? 1.500 -35.159 -17.655 1.00 89.31 221 GLN A CA 1
ATOM 1745 C C . GLN A 1 221 ? 2.759 -35.080 -18.526 1.00 89.31 221 GLN A C 1
ATOM 1747 O O . GLN A 1 221 ? 3.142 -36.078 -19.138 1.00 89.31 221 GLN A O 1
ATOM 1752 N N . TYR A 1 222 ? 3.475 -33.952 -18.495 1.00 88.69 222 TYR A N 1
ATOM 1753 C CA . TYR A 1 222 ? 4.730 -33.783 -19.225 1.00 88.69 222 TYR A CA 1
ATOM 1754 C C . TYR A 1 222 ? 5.804 -34.784 -18.781 1.00 88.69 222 TYR A C 1
ATOM 1756 O O . TYR A 1 222 ? 6.434 -35.424 -19.624 1.00 88.69 222 TYR A O 1
ATOM 1764 N N . GLY A 1 223 ? 5.988 -34.972 -17.471 1.00 87.81 223 GLY A N 1
ATOM 1765 C CA . GLY A 1 223 ? 6.966 -35.908 -16.917 1.00 87.81 223 GLY A CA 1
ATOM 1766 C C . GLY A 1 223 ? 6.664 -37.377 -17.228 1.00 87.81 223 GLY A C 1
ATOM 1767 O O . GLY A 1 223 ? 7.604 -38.159 -17.390 1.00 87.81 223 GLY A O 1
ATOM 1768 N N . ARG A 1 224 ? 5.378 -37.744 -17.348 1.00 86.19 224 ARG A N 1
ATOM 1769 C CA . ARG A 1 224 ? 4.930 -39.075 -17.798 1.00 86.19 224 ARG A CA 1
ATOM 1770 C C . ARG A 1 224 ? 5.149 -39.273 -19.296 1.00 86.19 224 ARG A C 1
ATOM 1772 O O . ARG A 1 224 ? 5.664 -40.313 -19.687 1.00 86.19 224 ARG A O 1
ATOM 1779 N N . ALA A 1 225 ? 4.819 -38.272 -20.112 1.00 88.25 225 ALA A N 1
ATOM 1780 C CA . ALA A 1 225 ? 5.023 -38.314 -21.559 1.00 88.25 225 ALA A CA 1
ATOM 1781 C C . ALA A 1 225 ? 6.514 -38.289 -21.949 1.00 88.25 225 ALA A C 1
ATOM 1783 O O . ALA A 1 225 ? 6.906 -38.860 -22.961 1.00 88.25 225 ALA A O 1
ATOM 1784 N N . ASN A 1 226 ? 7.364 -37.645 -21.141 1.00 87.50 226 ASN A N 1
ATOM 1785 C CA . ASN A 1 226 ? 8.782 -37.440 -21.432 1.00 87.50 226 ASN A CA 1
ATOM 1786 C C . ASN A 1 226 ? 9.689 -37.922 -20.279 1.00 87.50 226 ASN A C 1
ATOM 1788 O O . ASN A 1 226 ? 10.388 -37.121 -19.649 1.00 87.50 226 ASN A O 1
ATOM 1792 N N . PRO A 1 227 ? 9.770 -39.237 -20.002 1.00 83.31 227 PRO A N 1
ATOM 1793 C CA . PRO A 1 227 ? 10.515 -39.762 -18.856 1.00 83.31 227 PRO A CA 1
ATOM 1794 C C . PRO A 1 227 ? 12.035 -39.550 -18.956 1.00 83.31 227 PRO A C 1
ATOM 1796 O O . PRO A 1 227 ? 12.723 -39.593 -17.936 1.00 83.31 227 PRO A O 1
ATOM 1799 N N . GLY A 1 228 ? 12.577 -39.318 -20.153 1.00 83.25 228 GLY A N 1
ATOM 1800 C CA . GLY A 1 228 ? 14.001 -39.053 -20.373 1.00 83.25 228 GLY A CA 1
ATOM 1801 C C . GLY A 1 228 ? 14.400 -37.577 -20.327 1.00 83.25 228 GLY A C 1
ATOM 1802 O O . GLY A 1 228 ? 15.596 -37.298 -20.238 1.00 83.25 228 GLY A O 1
ATOM 1803 N N . LYS A 1 229 ? 13.437 -36.648 -20.382 1.00 87.06 229 LYS A N 1
ATOM 1804 C CA . LYS A 1 229 ? 13.711 -35.211 -20.504 1.00 87.06 229 LYS A CA 1
ATOM 1805 C C . LYS A 1 229 ? 13.811 -34.520 -19.136 1.00 87.06 229 LYS A C 1
ATOM 1807 O O . LYS A 1 229 ? 13.193 -34.988 -18.170 1.00 87.06 229 LYS A O 1
ATOM 1812 N N . PRO A 1 230 ? 14.599 -33.437 -19.045 1.00 89.31 230 PRO A N 1
ATOM 1813 C CA . PRO A 1 230 ? 14.609 -32.562 -17.883 1.00 89.31 230 PRO A CA 1
ATOM 1814 C C . PRO A 1 230 ? 13.290 -31.796 -17.725 1.00 89.31 230 PRO A C 1
ATOM 1816 O O . PRO A 1 230 ? 12.542 -31.595 -18.686 1.00 89.31 230 PRO A O 1
ATOM 1819 N N . ILE A 1 231 ? 13.026 -31.383 -16.487 1.00 90.94 231 ILE A N 1
ATOM 1820 C CA . ILE A 1 231 ? 11.905 -30.529 -16.094 1.00 90.94 231 ILE A CA 1
ATOM 1821 C C . ILE A 1 231 ? 12.486 -29.400 -15.251 1.00 90.94 231 ILE A C 1
ATOM 1823 O O . ILE A 1 231 ? 13.068 -29.669 -14.194 1.00 90.94 231 ILE A O 1
ATOM 1827 N N . VAL A 1 232 ? 12.316 -28.166 -15.717 1.00 91.44 232 VAL A N 1
ATOM 1828 C CA . VAL A 1 232 ? 12.767 -26.957 -15.025 1.00 91.44 232 VAL A CA 1
ATOM 1829 C C . VAL A 1 232 ? 11.548 -26.225 -14.484 1.00 91.44 232 VAL A C 1
ATOM 1831 O O . VAL A 1 232 ? 10.539 -26.096 -15.176 1.00 91.44 232 VAL A O 1
ATOM 1834 N N . LEU A 1 233 ? 11.635 -25.771 -13.242 1.00 92.38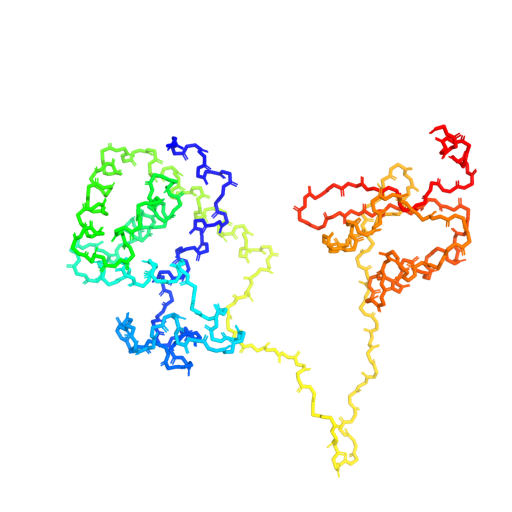 233 LEU A N 1
ATOM 1835 C CA . LEU A 1 233 ? 10.634 -24.922 -12.614 1.00 92.38 233 LEU A CA 1
ATOM 1836 C C . LEU A 1 233 ? 11.201 -23.517 -12.487 1.00 92.38 233 LEU A C 1
ATOM 1838 O O . LEU A 1 233 ? 12.354 -23.365 -12.084 1.00 92.38 233 LEU A O 1
ATOM 1842 N N . GLN A 1 234 ? 10.390 -22.520 -12.810 1.00 91.19 234 GLN A N 1
ATOM 1843 C CA . GLN A 1 234 ? 10.710 -21.113 -12.628 1.00 91.19 234 GLN A CA 1
ATOM 1844 C C . GLN A 1 234 ? 9.755 -20.513 -11.606 1.00 91.19 234 GLN A C 1
ATOM 1846 O O . GLN A 1 234 ? 8.542 -20.677 -11.727 1.00 91.19 234 GLN A O 1
ATOM 1851 N N . ASP A 1 235 ? 10.303 -19.837 -10.606 1.00 92.00 235 ASP A N 1
ATOM 1852 C CA . ASP A 1 235 ? 9.509 -19.068 -9.659 1.00 92.00 235 ASP A CA 1
ATOM 1853 C C . ASP A 1 235 ? 8.907 -17.841 -10.352 1.00 92.00 235 ASP A C 1
ATOM 1855 O O . ASP A 1 235 ? 9.620 -17.077 -11.004 1.00 92.00 235 ASP A O 1
ATOM 1859 N N . GLU A 1 236 ? 7.599 -17.650 -10.206 1.00 86.81 236 GLU A N 1
ATOM 1860 C CA . GLU A 1 236 ? 6.876 -16.531 -10.816 1.00 86.81 236 GLU A CA 1
ATOM 1861 C C . GLU A 1 236 ? 7.262 -15.165 -10.227 1.00 86.81 236 GLU A C 1
ATOM 1863 O O . GLU A 1 236 ? 7.171 -14.165 -10.934 1.00 86.81 236 GLU A O 1
ATOM 1868 N N . LEU A 1 237 ? 7.712 -15.110 -8.964 1.00 85.12 237 LEU A N 1
ATOM 1869 C CA . LEU A 1 237 ? 8.072 -13.850 -8.300 1.00 85.12 237 LEU A CA 1
ATOM 1870 C C . LEU A 1 237 ? 9.534 -13.460 -8.522 1.00 85.12 237 LEU A C 1
ATOM 1872 O O . LEU A 1 237 ? 9.825 -12.314 -8.852 1.00 85.12 237 LEU A O 1
ATOM 1876 N N . THR A 1 238 ? 10.464 -14.393 -8.304 1.00 85.69 238 THR A N 1
ATOM 1877 C CA . THR A 1 238 ? 11.905 -14.095 -8.374 1.00 85.69 238 THR A CA 1
ATOM 1878 C C . THR A 1 238 ? 12.521 -14.381 -9.740 1.00 85.69 238 THR A C 1
ATOM 1880 O O . THR A 1 238 ? 13.656 -13.985 -9.992 1.00 85.69 238 THR A O 1
ATOM 1883 N N . GLY A 1 239 ? 11.825 -15.117 -10.613 1.00 85.81 239 GLY A N 1
ATOM 1884 C CA . GLY A 1 239 ? 12.373 -15.600 -11.882 1.00 85.81 239 GLY A CA 1
ATOM 1885 C C . GLY A 1 239 ? 13.452 -16.679 -11.728 1.00 85.81 239 GLY A C 1
ATOM 1886 O O . GLY A 1 239 ? 13.983 -17.147 -12.739 1.00 85.81 239 GLY A O 1
ATOM 1887 N N . SER A 1 240 ? 13.766 -17.092 -10.494 1.00 86.69 240 SER A N 1
ATOM 1888 C CA . SER A 1 240 ? 14.755 -18.128 -10.186 1.00 86.69 240 SER A CA 1
ATOM 1889 C C . SER A 1 240 ? 14.353 -19.462 -10.804 1.00 86.69 240 SER A C 1
ATOM 1891 O O . SER A 1 240 ? 13.173 -19.808 -10.821 1.00 86.69 240 SER A O 1
ATOM 1893 N N . MET A 1 241 ? 15.328 -20.240 -11.277 1.00 90.38 241 MET A N 1
ATOM 1894 C CA . MET A 1 241 ? 15.083 -21.527 -11.931 1.00 90.38 241 MET A CA 1
ATOM 1895 C C . MET A 1 241 ? 15.745 -22.682 -11.183 1.00 90.38 241 MET A C 1
ATOM 1897 O O . MET A 1 241 ? 16.906 -22.596 -10.789 1.00 90.38 241 MET A O 1
ATOM 1901 N N . ILE A 1 242 ? 15.019 -23.790 -11.035 1.00 91.25 242 ILE A N 1
ATOM 1902 C CA . ILE A 1 242 ? 15.528 -25.042 -10.464 1.00 91.25 242 ILE A CA 1
ATOM 1903 C C . ILE A 1 242 ? 15.163 -26.228 -11.347 1.00 91.25 242 ILE A C 1
ATOM 1905 O O . ILE A 1 242 ? 14.092 -26.286 -11.953 1.00 91.25 242 ILE A O 1
ATOM 1909 N N . TYR A 1 243 ? 16.037 -27.226 -11.382 1.00 90.12 243 TYR A N 1
ATOM 1910 C CA . TYR A 1 243 ? 15.717 -28.501 -12.006 1.00 90.12 243 TYR A CA 1
ATOM 1911 C C . TYR A 1 243 ? 14.928 -29.364 -11.026 1.00 90.12 243 TYR A C 1
ATOM 1913 O O . TYR A 1 243 ? 15.468 -29.870 -10.046 1.00 90.12 243 TYR A O 1
ATOM 1921 N N . LEU A 1 244 ? 13.656 -29.622 -11.335 1.00 90.44 244 LEU A N 1
ATOM 1922 C CA . LEU A 1 244 ? 12.913 -30.680 -10.649 1.00 90.44 244 LEU A CA 1
ATOM 1923 C C . LEU A 1 244 ? 13.485 -32.054 -11.024 1.00 90.44 244 LEU A C 1
ATOM 1925 O O . LEU A 1 244 ? 13.458 -32.993 -10.231 1.00 90.44 244 LEU A O 1
ATOM 1929 N N . LYS A 1 245 ? 13.979 -32.192 -12.258 1.00 88.12 245 LYS A N 1
ATOM 1930 C CA . LYS A 1 245 ? 14.597 -33.413 -12.779 1.00 88.12 245 LYS A CA 1
ATOM 1931 C C . LYS A 1 245 ? 15.559 -33.064 -13.911 1.00 88.12 245 LYS A C 1
ATOM 1933 O O . LYS A 1 245 ? 15.177 -32.346 -14.827 1.00 88.12 245 LYS A O 1
ATOM 1938 N N . TYR A 1 246 ? 16.752 -33.654 -13.904 1.00 84.81 246 TYR A N 1
ATOM 1939 C CA . TYR A 1 246 ? 17.816 -33.379 -14.884 1.00 84.81 246 TYR A CA 1
ATOM 1940 C C . TYR A 1 246 ? 17.735 -34.212 -16.181 1.00 84.81 246 TYR A C 1
ATOM 1942 O O . TYR A 1 246 ? 18.435 -33.936 -17.151 1.00 84.81 246 TYR A O 1
ATOM 1950 N N . GLY A 1 247 ? 16.853 -35.216 -16.239 1.00 82.12 247 GLY A N 1
ATOM 1951 C CA . GLY A 1 247 ? 16.726 -36.115 -17.395 1.00 82.12 247 GLY A CA 1
ATOM 1952 C C . GLY A 1 247 ? 17.821 -37.190 -17.450 1.00 82.12 247 GLY A C 1
ATOM 1953 O O . GLY A 1 247 ? 18.753 -37.189 -16.653 1.00 82.12 247 GLY A O 1
ATOM 1954 N N . ARG A 1 248 ? 17.696 -38.155 -18.374 1.00 76.50 248 ARG A N 1
ATOM 1955 C CA . ARG A 1 248 ? 18.615 -39.314 -18.458 1.00 76.50 248 ARG A CA 1
ATOM 1956 C C . ARG A 1 248 ? 20.037 -38.924 -18.872 1.00 76.50 248 ARG A C 1
ATOM 1958 O O . ARG A 1 248 ? 20.977 -39.538 -18.390 1.00 76.50 248 ARG A O 1
ATOM 1965 N N . LYS A 1 249 ? 20.185 -37.902 -19.724 1.00 69.50 249 LYS A N 1
ATOM 1966 C CA . LYS A 1 249 ? 21.492 -37.442 -20.230 1.00 69.50 249 LYS A CA 1
ATOM 1967 C C . LYS A 1 249 ? 22.397 -36.873 -19.129 1.00 69.50 249 LYS A C 1
ATOM 1969 O O . LYS A 1 249 ? 23.602 -37.049 -19.203 1.00 69.50 249 LYS A O 1
ATOM 1974 N N . ASN A 1 250 ? 21.808 -36.272 -18.092 1.00 66.44 250 ASN A N 1
ATOM 1975 C CA . ASN A 1 250 ? 22.537 -35.586 -17.018 1.00 66.44 250 ASN A CA 1
ATOM 1976 C C . ASN A 1 250 ? 22.367 -36.277 -15.650 1.00 66.44 250 ASN A C 1
ATOM 1978 O O . ASN A 1 250 ? 22.637 -35.680 -14.612 1.00 66.44 250 ASN A O 1
ATOM 1982 N N . ALA A 1 251 ? 21.895 -37.530 -15.624 1.00 60.59 251 ALA A N 1
ATOM 1983 C CA . ALA A 1 251 ? 21.555 -38.243 -14.389 1.00 60.59 251 ALA A CA 1
ATOM 1984 C C . ALA A 1 251 ? 22.769 -38.580 -13.495 1.00 60.59 251 ALA A C 1
ATOM 1986 O O . ALA A 1 251 ? 22.577 -38.885 -12.321 1.00 60.59 251 ALA A O 1
ATOM 1987 N N . GLY A 1 252 ? 23.994 -38.523 -14.032 1.00 57.78 252 GLY A N 1
ATOM 1988 C CA . GLY A 1 252 ? 25.233 -38.847 -13.314 1.00 57.78 252 GLY A CA 1
ATOM 1989 C C . GLY A 1 252 ? 25.798 -37.730 -12.427 1.00 57.78 252 GLY A C 1
ATOM 1990 O O . GLY A 1 252 ? 26.679 -38.001 -11.625 1.00 57.78 252 GLY A O 1
ATOM 1991 N N . PHE A 1 253 ? 25.291 -36.497 -12.525 1.00 55.78 253 PHE A N 1
ATOM 1992 C CA . PHE A 1 253 ? 25.860 -35.330 -11.829 1.00 55.78 253 PHE A CA 1
ATOM 1993 C C . PHE A 1 253 ? 25.282 -35.064 -10.425 1.00 55.78 253 PHE A C 1
ATOM 1995 O O . PHE A 1 253 ? 25.604 -34.047 -9.825 1.00 55.78 253 PHE A O 1
ATOM 2002 N N . HIS A 1 254 ? 24.398 -35.925 -9.907 1.00 49.34 254 HIS A N 1
ATOM 2003 C CA . HIS A 1 254 ? 23.591 -35.632 -8.707 1.00 49.34 254 HIS A CA 1
ATOM 2004 C C . HIS A 1 254 ? 23.807 -36.599 -7.527 1.00 49.34 254 HIS A C 1
ATOM 2006 O O . HIS A 1 254 ? 23.013 -36.593 -6.591 1.00 49.34 254 HIS A O 1
ATOM 2012 N N . ASN A 1 255 ? 24.846 -37.441 -7.582 1.00 42.44 255 ASN A N 1
ATOM 2013 C CA . ASN A 1 255 ? 25.231 -38.364 -6.500 1.00 42.44 255 ASN A CA 1
ATOM 2014 C C . ASN A 1 255 ? 26.599 -38.005 -5.878 1.00 42.44 255 ASN A C 1
ATOM 2016 O O . ASN A 1 255 ? 27.328 -38.906 -5.469 1.00 42.44 255 ASN A O 1
ATOM 2020 N N . VAL A 1 256 ? 26.954 -36.718 -5.835 1.00 35.62 256 VAL A N 1
ATOM 2021 C CA . VAL A 1 256 ? 28.105 -36.213 -5.066 1.00 35.62 256 VAL A CA 1
ATOM 2022 C C . VAL A 1 256 ? 27.586 -35.294 -3.975 1.00 35.62 256 VAL A C 1
ATOM 2024 O O . VAL A 1 256 ? 26.723 -34.452 -4.314 1.00 35.62 256 VAL A O 1
#

Foldseek 3Di:
DDPVVVLVVLVQLVVLLVLLPDQPCRALCVVVVQADNLRHGPNDQVRDDDPSNDVSDDLLNLLSSLLSNLLVVDVCSPPPLNSSLSSVVSVPPVPPPPCSRPPSVVVSVVSVVSSVVCVVVVVSSVVVSVSSVVVVVVVVVVDPPPDDDDPPDPDDPDDPDPPPDDDPDPLPPQPFDDQDPNATEHEAEPVLCVQLQLADDPPDDLCSRRNDDSSSVVQNVVCVVCVQGWYWYAYPPPRDIDTNGHGPVCVPPNPD

pLDDT: mean 77.08, std 17.46, range [30.61, 92.62]